Protein AF-0000000084675671 (afdb_homodimer)

Structure (mmCIF, N/CA/C/O backbone):
data_AF-0000000084675671-model_v1
#
loop_
_entity.id
_entity.type
_entity.pdbx_description
1 polymer 'Lysozyme inhibitor LprI-like N-terminal domain-containing protein'
#
loop_
_atom_site.group_PDB
_atom_site.id
_atom_site.type_symbol
_atom_site.label_atom_id
_atom_site.label_alt_id
_atom_site.label_comp_id
_atom_site.label_asym_id
_atom_site.label_entity_id
_atom_site.label_seq_id
_atom_site.pdbx_PDB_ins_code
_atom_site.Cartn_x
_atom_site.Cartn_y
_atom_site.Cartn_z
_atom_site.occupancy
_atom_site.B_iso_or_equiv
_atom_site.auth_seq_id
_atom_site.auth_comp_id
_atom_site.auth_asym_id
_atom_site.auth_atom_id
_atom_site.pdbx_PDB_model_num
ATOM 1 N N . MET A 1 1 ? -39.031 52.312 38 1 38.31 1 MET A N 1
ATOM 2 C CA . MET A 1 1 ? -38.031 51.25 38.125 1 38.31 1 MET A CA 1
ATOM 3 C C . MET A 1 1 ? -38.125 50.25 36.938 1 38.31 1 MET A C 1
ATOM 5 O O . MET A 1 1 ? -39.156 49.594 36.781 1 38.31 1 MET A O 1
ATOM 9 N N . LEU A 1 2 ? -37.625 50.656 35.781 1 49.16 2 LEU A N 1
ATOM 10 C CA . LEU A 1 2 ? -37.656 50.031 34.438 1 49.16 2 LEU A CA 1
ATOM 11 C C . LEU A 1 2 ? -37.031 48.656 34.5 1 49.16 2 LEU A C 1
ATOM 13 O O . LEU A 1 2 ? -35.875 48.469 34.875 1 49.16 2 LEU A O 1
ATOM 17 N N . ARG A 1 3 ? -37.812 47.594 34.812 1 51.78 3 ARG A N 1
ATOM 18 C CA . ARG A 1 3 ? -37.469 46.188 34.812 1 51.78 3 ARG A CA 1
ATOM 19 C C . ARG A 1 3 ? -36.844 45.781 33.469 1 51.78 3 ARG A C 1
ATOM 21 O O . ARG A 1 3 ? -37.469 45.844 32.406 1 51.78 3 ARG A O 1
ATOM 28 N N . LEU A 1 4 ? -35.5 46.031 33.156 1 50.06 4 LEU A N 1
ATOM 29 C CA . LEU A 1 4 ? -34.75 45.531 32.031 1 50.06 4 LEU A CA 1
ATOM 30 C C . LEU A 1 4 ? -34.875 44.031 31.891 1 50.06 4 LEU A C 1
ATOM 32 O O . LEU A 1 4 ? -34.594 43.281 32.844 1 50.06 4 LEU A O 1
ATOM 36 N N . HIS A 1 5 ? -35.844 43.594 31.109 1 52.78 5 HIS A N 1
ATOM 37 C CA . HIS A 1 5 ? -35.969 42.188 30.688 1 52.78 5 HIS A CA 1
ATOM 38 C C . HIS A 1 5 ? -34.656 41.719 30.031 1 52.78 5 HIS A C 1
ATOM 40 O O . HIS A 1 5 ? -34.188 42.344 29.062 1 52.78 5 HIS A O 1
ATOM 46 N N . ALA A 1 6 ? -33.688 41.156 30.797 1 51.47 6 ALA A N 1
ATOM 47 C CA . ALA A 1 6 ? -32.469 40.531 30.312 1 51.47 6 ALA A CA 1
ATOM 48 C C . ALA A 1 6 ? -32.781 39.438 29.297 1 51.47 6 ALA A C 1
ATOM 50 O O . ALA A 1 6 ? -33.531 38.5 29.594 1 51.47 6 ALA A O 1
ATOM 51 N N . LEU A 1 7 ? -32.844 39.812 27.984 1 50.91 7 LEU A N 1
ATOM 52 C CA . LEU A 1 7 ? -32.969 38.875 26.875 1 50.91 7 LEU A CA 1
ATOM 53 C C . LEU A 1 7 ? -31.859 37.812 26.953 1 50.91 7 LEU A C 1
ATOM 55 O O . LEU A 1 7 ? -30.672 38.125 26.953 1 50.91 7 LEU A O 1
ATOM 59 N N . SER A 1 8 ? -32.125 36.688 27.594 1 51.53 8 SER A N 1
ATOM 60 C CA . SER A 1 8 ? -31.281 35.5 27.656 1 51.53 8 SER A CA 1
ATOM 61 C C . SER A 1 8 ? -30.859 35.062 26.25 1 51.53 8 SER A C 1
ATOM 63 O O . SER A 1 8 ? -31.719 34.781 25.406 1 51.53 8 SER A O 1
ATOM 65 N N . ILE A 1 9 ? -29.875 35.719 25.641 1 52.28 9 ILE A N 1
ATOM 66 C CA . ILE A 1 9 ? -29.297 35.219 24.391 1 52.28 9 ILE A CA 1
ATOM 67 C C . ILE A 1 9 ? -28.906 33.75 24.547 1 52.28 9 ILE A C 1
ATOM 69 O O . ILE A 1 9 ? -28.094 33.406 25.391 1 52.28 9 ILE A O 1
ATOM 73 N N . GLY A 1 10 ? -29.812 32.812 24.266 1 50.25 10 GLY A N 1
ATOM 74 C CA . GLY A 1 10 ? -29.547 31.391 24.188 1 50.25 10 GLY A CA 1
ATOM 75 C C . GLY A 1 10 ? -28.359 31.047 23.312 1 50.25 10 GLY A C 1
ATOM 76 O O . GLY A 1 10 ? -28.328 31.422 22.125 1 50.25 10 GLY A O 1
ATOM 77 N N . PHE A 1 11 ? -27.125 30.953 23.891 1 51.12 11 PHE A N 1
ATOM 78 C CA . PHE A 1 11 ? -25.922 30.469 23.234 1 51.12 11 PHE A CA 1
ATOM 79 C C . PHE A 1 11 ? -26.188 29.156 22.5 1 51.12 11 PHE A C 1
ATOM 81 O O . PHE A 1 11 ? -26.453 28.125 23.141 1 51.12 11 PHE A O 1
ATOM 88 N N . LEU A 1 12 ? -26.719 29.156 21.281 1 51 12 LEU A N 1
ATOM 89 C CA . LEU A 1 12 ? -26.766 27.984 20.422 1 51 12 LEU A CA 1
ATOM 90 C C . LEU A 1 12 ? -25.359 27.375 20.266 1 51 12 LEU A C 1
ATOM 92 O O . LEU A 1 12 ? -24.469 28 19.703 1 51 12 LEU A O 1
ATOM 96 N N . LEU A 1 13 ? -24.875 26.609 21.219 1 51.03 13 LEU A N 1
ATOM 97 C CA . LEU A 1 13 ? -23.656 25.812 21.094 1 51.03 13 LEU A CA 1
ATOM 98 C C . LEU A 1 13 ? -23.656 25.031 19.781 1 51.03 13 LEU A C 1
ATOM 100 O O . LEU A 1 13 ? -24.594 24.281 19.5 1 51.03 13 LEU A O 1
ATOM 104 N N . PRO A 1 14 ? -22.938 25.484 18.766 1 50 14 PRO A N 1
ATOM 105 C CA . PRO A 1 14 ? -22.828 24.625 17.578 1 50 14 PRO A CA 1
ATOM 106 C C . PRO A 1 14 ? -22.422 23.203 17.922 1 50 14 PRO A C 1
ATOM 108 O O . PRO A 1 14 ? -21.547 22.984 18.75 1 50 14 PRO A O 1
ATOM 111 N N . PHE A 1 15 ? -23.438 22.281 17.953 1 52.03 15 PHE A N 1
ATOM 112 C CA . PHE A 1 15 ? -23.125 20.844 17.938 1 52.03 15 PHE A CA 1
ATOM 113 C C . PHE A 1 15 ? -22.016 20.547 16.953 1 52.03 15 PHE A C 1
ATOM 115 O O . PHE A 1 15 ? -22.234 20.516 15.742 1 52.03 15 PHE A O 1
ATOM 122 N N . ALA A 1 16 ? -20.797 20.922 17.188 1 44 16 ALA A N 1
ATOM 123 C CA . ALA A 1 16 ? -19.688 20.438 16.359 1 44 16 ALA A CA 1
ATOM 124 C C . ALA A 1 16 ? -19.766 18.922 16.188 1 44 16 ALA A C 1
ATOM 126 O O . ALA A 1 16 ? -19.812 18.172 17.188 1 44 16 ALA A O 1
ATOM 127 N N . LEU A 1 17 ? -20.359 18.469 15.117 1 42.28 17 LEU A N 1
ATOM 128 C CA . LEU A 1 17 ? -20.219 17.062 14.727 1 42.28 17 LEU A CA 1
ATOM 129 C C . LEU A 1 17 ? -18.781 16.594 14.906 1 42.28 17 LEU A C 1
ATOM 131 O O . LEU A 1 17 ? -17.906 16.953 14.125 1 42.28 17 LEU A O 1
ATOM 135 N N . GLN A 1 18 ? -18.406 16.359 16.156 1 42.09 18 GLN A N 1
ATOM 136 C CA . GLN A 1 18 ? -17.141 15.641 16.281 1 42.09 18 GLN A CA 1
ATOM 137 C C . GLN A 1 18 ? -17.094 14.453 15.32 1 42.09 18 GLN A C 1
ATOM 139 O O . GLN A 1 18 ? -17.938 13.555 15.391 1 42.09 18 GLN A O 1
ATOM 144 N N . ALA A 1 19 ? -16.625 14.703 14.172 1 37.88 19 ALA A N 1
ATOM 145 C CA . ALA A 1 19 ? -16.328 13.516 13.359 1 37.88 19 ALA A CA 1
ATOM 146 C C . ALA A 1 19 ? -15.602 12.461 14.18 1 37.88 19 ALA A C 1
ATOM 148 O O . ALA A 1 19 ? -14.531 12.727 14.742 1 37.88 19 ALA A O 1
ATOM 149 N N . ALA A 1 20 ? -16.344 11.625 14.852 1 37.78 20 ALA A N 1
ATOM 150 C CA . ALA A 1 20 ? -15.68 10.516 15.523 1 37.78 20 ALA A CA 1
ATOM 151 C C . ALA A 1 20 ? -14.609 9.898 14.625 1 37.78 20 ALA A C 1
ATOM 153 O O . ALA A 1 20 ? -14.891 9.484 13.5 1 37.78 20 ALA A O 1
ATOM 154 N N . ALA A 1 21 ? -13.438 10.312 14.688 1 40.19 21 ALA A N 1
ATOM 155 C CA . ALA A 1 21 ? -12.328 9.672 13.992 1 40.19 21 ALA A CA 1
ATOM 156 C C . ALA A 1 21 ? -12.492 8.156 13.969 1 40.19 21 ALA A C 1
ATOM 158 O O . ALA A 1 21 ? -12.758 7.539 15 1 40.19 21 ALA A O 1
ATOM 159 N N . VAL A 1 22 ? -13.094 7.648 13 1 38.72 22 VAL A N 1
ATOM 160 C CA . VAL A 1 22 ? -13.141 6.195 12.898 1 38.72 22 VAL A CA 1
ATOM 161 C C . VAL A 1 22 ? -11.781 5.609 13.273 1 38.72 22 VAL A C 1
ATOM 163 O O . VAL A 1 22 ? -10.75 6.016 12.727 1 38.72 22 VAL A O 1
ATOM 166 N N . ASP A 1 23 ? -11.531 5.031 14.438 1 42.78 23 ASP A N 1
ATOM 167 C CA . ASP A 1 23 ? -10.336 4.398 14.969 1 42.78 23 ASP A CA 1
ATOM 168 C C . ASP A 1 23 ? -9.93 3.189 14.133 1 42.78 23 ASP A C 1
ATOM 170 O O . ASP A 1 23 ? -10.703 2.238 13.992 1 42.78 23 ASP A O 1
ATOM 174 N N . LEU A 1 24 ? -9.078 3.389 13.164 1 44.59 24 LEU A N 1
ATOM 175 C CA . LEU A 1 24 ? -8.516 2.312 12.359 1 44.59 24 LEU A CA 1
ATOM 176 C C . LEU A 1 24 ? -8.375 1.031 13.18 1 44.59 24 LEU A C 1
ATOM 178 O O . LEU A 1 24 ? -8.57 -0.068 12.648 1 44.59 24 LEU A O 1
ATOM 182 N N . ASN A 1 25 ? -7.926 1.169 14.422 1 50.06 25 ASN A N 1
ATOM 183 C CA . ASN A 1 25 ? -7.895 0.029 15.336 1 50.06 25 ASN A CA 1
ATOM 184 C C . ASN A 1 25 ? -9.266 -0.627 15.461 1 50.06 25 ASN A C 1
ATOM 186 O O . ASN A 1 25 ? -9.367 -1.847 15.602 1 50.06 25 ASN A O 1
ATOM 190 N N . ASP A 1 26 ? -10.258 0.173 15.359 1 52.69 26 ASP A N 1
ATOM 191 C CA . ASP A 1 26 ? -11.609 -0.364 15.469 1 52.69 26 ASP A CA 1
ATOM 192 C C . ASP A 1 26 ? -11.961 -1.223 14.258 1 52.69 26 ASP A C 1
ATOM 194 O O . ASP A 1 26 ? -12.516 -2.312 14.398 1 52.69 26 ASP A O 1
ATOM 198 N N . ILE A 1 27 ? -11.5 -0.837 13.156 1 44.47 27 ILE A N 1
ATOM 199 C CA . ILE A 1 27 ? -11.82 -1.6 11.953 1 44.47 27 ILE A CA 1
ATOM 200 C C . ILE A 1 27 ? -11.117 -2.955 12 1 44.47 27 ILE A C 1
ATOM 202 O O . ILE A 1 27 ? -11.734 -3.99 11.742 1 44.47 27 ILE A O 1
ATOM 206 N N . SER A 1 28 ? -9.844 -2.936 12.273 1 53.03 28 SER A N 1
ATOM 207 C CA . SER A 1 28 ? -9.102 -4.184 12.43 1 53.03 28 SER A CA 1
ATOM 208 C C . SER A 1 28 ? -9.734 -5.07 13.492 1 53.03 28 SER A C 1
ATOM 210 O O . SER A 1 28 ? -9.828 -6.289 13.32 1 53.03 28 SER A O 1
ATOM 212 N N . THR A 1 29 ? -10.047 -4.43 14.633 1 53.25 29 THR A N 1
ATOM 213 C CA . THR A 1 29 ? -10.664 -5.176 15.719 1 53.25 29 THR A CA 1
ATOM 214 C C . THR A 1 29 ? -11.992 -5.789 15.281 1 53.25 29 THR A C 1
ATOM 216 O O . THR A 1 29 ? -12.297 -6.934 15.617 1 53.25 29 THR A O 1
ATOM 219 N N . ARG A 1 30 ? -12.789 -5.035 14.516 1 50.94 30 ARG A N 1
ATOM 220 C CA . ARG A 1 30 ? -14.062 -5.562 14.047 1 50.94 30 ARG A CA 1
ATOM 221 C C . ARG A 1 30 ? -13.859 -6.785 13.156 1 50.94 30 ARG A C 1
ATOM 223 O O . ARG A 1 30 ? -14.625 -7.746 13.219 1 50.94 30 ARG A O 1
ATOM 230 N N . TYR A 1 31 ? -12.914 -6.754 12.297 1 51.5 31 TYR A N 1
ATOM 231 C CA . TYR A 1 31 ? -12.562 -7.922 11.492 1 51.5 31 TYR A CA 1
ATOM 232 C C . TYR A 1 31 ? -12.203 -9.102 12.383 1 51.5 31 TYR A C 1
ATOM 234 O O . TYR A 1 31 ? -12.727 -10.203 12.203 1 51.5 31 TYR A O 1
ATOM 242 N N . GLU A 1 32 ? -11.289 -8.82 13.32 1 55.94 32 GLU A N 1
ATOM 243 C CA . GLU A 1 32 ? -10.859 -9.891 14.211 1 55.94 32 GLU A CA 1
ATOM 244 C C . GLU A 1 32 ? -12.039 -10.477 14.984 1 55.94 32 GLU A C 1
ATOM 246 O O . GLU A 1 32 ? -12.133 -11.688 15.164 1 55.94 32 GLU A O 1
ATOM 251 N N . ASP A 1 33 ? -12.898 -9.625 15.57 1 52.19 33 ASP A N 1
ATOM 252 C CA . ASP A 1 33 ? -14.086 -10.078 16.281 1 52.19 33 ASP A CA 1
ATOM 253 C C . ASP A 1 33 ? -14.984 -10.914 15.383 1 52.19 33 ASP A C 1
ATOM 255 O O . ASP A 1 33 ? -15.562 -11.906 15.82 1 52.19 33 ASP A O 1
ATOM 259 N N . CYS A 1 34 ? -15.148 -10.445 14.203 1 52.25 34 CYS A N 1
ATOM 260 C CA . CYS A 1 34 ? -15.969 -11.18 13.234 1 52.25 34 CYS A CA 1
ATOM 261 C C . CYS A 1 34 ? -15.406 -12.578 13 1 52.25 34 CYS A C 1
ATOM 263 O O . CYS A 1 34 ? -16.156 -13.547 12.969 1 52.25 34 CYS A O 1
ATOM 265 N N . ILE A 1 35 ? -14.141 -12.625 12.773 1 52.62 35 ILE A N 1
ATOM 266 C CA . ILE A 1 35 ? -13.516 -13.922 12.539 1 52.62 35 ILE A CA 1
ATOM 267 C C . ILE A 1 35 ? -13.703 -14.812 13.758 1 52.62 35 ILE A C 1
ATOM 269 O O . ILE A 1 35 ? -13.945 -16.016 13.625 1 52.62 35 ILE A O 1
ATOM 273 N N . ARG A 1 36 ? -13.367 -14.203 14.875 1 58.06 36 ARG A N 1
ATOM 274 C CA . ARG A 1 36 ? -13.492 -14.953 16.109 1 58.06 36 ARG A CA 1
ATOM 275 C C . ARG A 1 36 ? -14.906 -15.5 16.281 1 58.06 36 ARG A C 1
ATOM 277 O O . ARG A 1 36 ? -15.094 -16.625 16.75 1 58.06 36 ARG A O 1
ATOM 284 N N . THR A 1 37 ? -15.828 -14.695 16.031 1 53.53 37 THR A N 1
ATOM 285 C CA . THR A 1 37 ? -17.219 -15.102 16.25 1 53.53 37 THR A CA 1
ATOM 286 C C . THR A 1 37 ? -17.703 -15.977 15.102 1 53.53 37 THR A C 1
ATOM 288 O O . THR A 1 37 ? -18.781 -16.562 15.18 1 53.53 37 THR A O 1
ATOM 291 N N . ASN A 1 38 ? -16.984 -15.906 14.016 1 49.56 38 ASN A N 1
ATOM 292 C CA . ASN A 1 38 ? -17.328 -16.75 12.875 1 49.56 38 ASN A CA 1
ATOM 293 C C . ASN A 1 38 ? -16.125 -17.5 12.344 1 49.56 38 ASN A C 1
ATOM 295 O O . ASN A 1 38 ? -15.656 -17.25 11.234 1 49.56 38 ASN A O 1
ATOM 299 N N . PRO A 1 39 ? -15.43 -18.25 13.281 1 47.5 39 PRO A N 1
ATOM 300 C CA . PRO A 1 39 ? -14.125 -18.859 12.984 1 47.5 39 PRO A CA 1
ATOM 301 C C . PRO A 1 39 ? -14.148 -19.719 11.719 1 47.5 39 PRO A C 1
ATOM 303 O O . PRO A 1 39 ? -13.094 -20 11.141 1 47.5 39 PRO A O 1
ATOM 306 N N . GLN A 1 40 ? -15.164 -20.547 11.586 1 47.56 40 GLN A N 1
ATOM 307 C CA . GLN A 1 40 ? -14.984 -21.734 10.766 1 47.56 40 GLN A CA 1
ATOM 308 C C . GLN A 1 40 ? -14.57 -21.375 9.344 1 47.56 40 GLN A C 1
ATOM 310 O O . GLN A 1 40 ? -13.938 -22.188 8.656 1 47.56 40 GLN A O 1
ATOM 315 N N . LYS A 1 41 ? -15.242 -20.516 8.391 1 50.97 41 LYS A N 1
ATOM 316 C CA . LYS A 1 41 ? -15.148 -20.625 6.941 1 50.97 41 LYS A CA 1
ATOM 317 C C . LYS A 1 41 ? -14.516 -19.391 6.328 1 50.97 41 LYS A C 1
ATOM 319 O O . LYS A 1 41 ? -14.711 -18.281 6.82 1 50.97 41 LYS A O 1
ATOM 324 N N . LEU A 1 42 ? -13.289 -19.562 5.574 1 53.91 42 LEU A N 1
ATOM 325 C CA . LEU A 1 42 ? -12.719 -18.609 4.629 1 53.91 42 LEU A CA 1
ATOM 326 C C . LEU A 1 42 ? -13.805 -17.688 4.07 1 53.91 42 LEU A C 1
ATOM 328 O O . LEU A 1 42 ? -13.578 -16.484 3.895 1 53.91 42 LEU A O 1
ATOM 332 N N . SER A 1 43 ? -15.047 -18.328 4.082 1 59.59 43 SER A N 1
ATOM 333 C CA . SER A 1 43 ? -16.203 -17.578 3.625 1 59.59 43 SER A CA 1
ATOM 334 C C . SER A 1 43 ? -16.641 -16.547 4.66 1 59.59 43 SER A C 1
ATOM 336 O O . SER A 1 43 ? -17 -15.422 4.312 1 59.59 43 SER A O 1
ATOM 338 N N . ALA A 1 44 ? -16.484 -16.938 5.922 1 57.72 44 ALA A N 1
ATOM 339 C CA . ALA A 1 44 ? -16.891 -16 6.965 1 57.72 44 ALA A CA 1
ATOM 340 C C . ALA A 1 44 ? -15.938 -14.82 7.035 1 57.72 44 ALA A C 1
ATOM 342 O O . ALA A 1 44 ? -16.375 -13.672 7.195 1 57.72 44 ALA A O 1
ATOM 343 N N . ALA A 1 45 ? -14.695 -15.094 6.805 1 63.91 45 ALA A N 1
ATOM 344 C CA . ALA A 1 45 ? -13.703 -14.031 6.801 1 63.91 45 ALA A CA 1
ATOM 345 C C . ALA A 1 45 ? -13.992 -13.016 5.699 1 63.91 45 ALA A C 1
ATOM 347 O O . ALA A 1 45 ? -13.867 -11.805 5.914 1 63.91 45 ALA A O 1
ATOM 348 N N . ALA A 1 46 ? -14.625 -13.523 4.66 1 70.88 46 ALA A N 1
ATOM 349 C CA . ALA A 1 46 ? -14.914 -12.656 3.523 1 70.88 46 ALA A CA 1
ATOM 350 C C . ALA A 1 46 ? -16.094 -11.727 3.83 1 70.88 46 ALA A C 1
ATOM 352 O O . ALA A 1 46 ? -16.062 -10.539 3.477 1 70.88 46 ALA A O 1
ATOM 353 N N . VAL A 1 47 ? -17.078 -12.305 4.516 1 67.56 47 VAL A N 1
ATOM 354 C CA . VAL A 1 47 ? -18.25 -11.5 4.836 1 67.56 47 VAL A CA 1
ATOM 355 C C . VAL A 1 47 ? -17.875 -10.422 5.848 1 67.56 47 VAL A C 1
ATOM 357 O O . VAL A 1 47 ? -18.266 -9.258 5.707 1 67.56 47 VAL A O 1
ATOM 360 N N . CYS A 1 48 ? -17.062 -10.781 6.75 1 69.69 48 CYS A N 1
ATOM 361 C CA . CYS A 1 48 ? -16.609 -9.82 7.754 1 69.69 48 CYS A CA 1
ATOM 362 C C . CYS A 1 48 ? -15.719 -8.758 7.129 1 69.69 48 CYS A C 1
ATOM 364 O O . CYS A 1 48 ? -15.812 -7.578 7.48 1 69.69 48 CYS A O 1
ATOM 366 N N . ALA A 1 49 ? -15.047 -9.141 6.199 1 77.88 49 ALA A N 1
ATOM 367 C CA . ALA A 1 49 ? -14.117 -8.234 5.535 1 77.88 49 ALA A CA 1
ATOM 368 C C . ALA A 1 49 ? -14.867 -7.203 4.691 1 77.88 49 ALA A C 1
ATOM 370 O O . ALA A 1 49 ? -14.422 -6.059 4.559 1 77.88 49 ALA A O 1
ATOM 371 N N . GLU A 1 50 ? -16.078 -7.594 4.227 1 80.5 50 GLU A N 1
ATOM 372 C CA . GLU A 1 50 ? -16.828 -6.691 3.355 1 80.5 50 GLU A CA 1
ATOM 373 C C . GLU A 1 50 ? -17.281 -5.449 4.113 1 80.5 50 GLU A C 1
ATOM 375 O O . GLU A 1 50 ? -17.078 -4.324 3.654 1 80.5 50 GLU A O 1
ATOM 380 N N . GLY A 1 51 ? -17.906 -5.617 5.234 1 76.38 51 GLY A N 1
ATOM 381 C CA . GLY A 1 51 ? -18.344 -4.488 6.043 1 76.38 51 GLY A CA 1
ATOM 382 C C . GLY A 1 51 ? -17.188 -3.598 6.484 1 76.38 51 GLY A C 1
ATOM 383 O O . GLY A 1 51 ? -17.297 -2.371 6.414 1 76.38 51 GLY A O 1
ATOM 384 N N . ALA A 1 52 ? -16.109 -4.172 6.902 1 79.44 52 ALA A N 1
ATOM 385 C CA . ALA A 1 52 ? -14.93 -3.432 7.332 1 79.44 52 ALA A CA 1
ATOM 386 C C . ALA A 1 52 ? -14.32 -2.648 6.168 1 79.44 52 ALA A C 1
ATOM 388 O O . ALA A 1 52 ? -13.883 -1.51 6.344 1 79.44 52 ALA A O 1
ATOM 389 N N . SER A 1 53 ? -14.344 -3.289 5.008 1 85.75 53 SER A N 1
ATOM 390 C CA . SER A 1 53 ? -13.812 -2.625 3.824 1 85.75 53 SER A CA 1
ATOM 391 C C . SER A 1 53 ? -14.625 -1.384 3.473 1 85.75 53 SER A C 1
ATOM 393 O O . SER A 1 53 ? -14.062 -0.329 3.172 1 85.75 53 SER A O 1
ATOM 395 N N . GLU A 1 54 ? -15.938 -1.529 3.533 1 87.12 54 GLU A N 1
ATOM 396 C CA . GLU A 1 54 ? -16.812 -0.396 3.23 1 87.12 54 GLU A CA 1
ATOM 397 C C . GLU A 1 54 ? -16.609 0.735 4.234 1 87.12 54 GLU A C 1
ATOM 399 O O . GLU A 1 54 ? -16.594 1.91 3.861 1 87.12 54 GLU A O 1
ATOM 404 N N . SER A 1 55 ? -16.516 0.417 5.516 1 84.69 55 SER A N 1
ATOM 405 C CA . SER A 1 55 ? -16.25 1.418 6.547 1 84.69 55 SER A CA 1
ATOM 406 C C . SER A 1 55 ? -14.914 2.104 6.332 1 84.69 55 SER A C 1
ATOM 408 O O . SER A 1 55 ? -14.805 3.324 6.457 1 84.69 55 SER A O 1
ATOM 410 N N . ALA A 1 56 ? -13.898 1.312 6.023 1 88.38 56 ALA A N 1
ATOM 411 C CA . ALA A 1 56 ? -12.578 1.866 5.762 1 88.38 56 ALA A CA 1
ATOM 412 C C . ALA A 1 56 ? -12.594 2.785 4.543 1 88.38 56 ALA A C 1
ATOM 414 O O . ALA A 1 56 ? -11.945 3.832 4.535 1 88.38 56 ALA A O 1
ATOM 415 N N . LYS A 1 57 ? -13.328 2.359 3.502 1 94.5 57 LYS A N 1
ATOM 416 C CA . LYS A 1 57 ? -13.445 3.178 2.299 1 94.5 57 LYS A CA 1
ATOM 417 C C . LYS A 1 57 ? -14.094 4.523 2.611 1 94.5 57 LYS A C 1
ATOM 419 O O . LYS A 1 57 ? -13.625 5.566 2.146 1 94.5 57 LYS A O 1
ATOM 424 N N . LYS A 1 58 ? -15.133 4.508 3.393 1 92.44 58 LYS A N 1
ATOM 425 C CA . LYS A 1 58 ? -15.797 5.746 3.795 1 92.44 58 LYS A CA 1
ATOM 426 C C . LYS A 1 58 ? -14.844 6.648 4.578 1 92.44 58 LYS A C 1
ATOM 428 O O . LYS A 1 58 ? -14.766 7.852 4.316 1 92.44 58 LYS A O 1
ATOM 433 N N . GLU A 1 59 ? -14.172 6.039 5.535 1 92.69 59 GLU A N 1
ATOM 434 C CA . GLU A 1 59 ? -13.227 6.809 6.328 1 92.69 59 GLU A CA 1
ATOM 435 C C . GLU A 1 59 ? -12.086 7.348 5.461 1 92.69 59 GLU A C 1
ATOM 437 O O . GLU A 1 59 ? -11.648 8.484 5.641 1 92.69 59 GLU A O 1
ATOM 442 N N . MET A 1 60 ? -11.594 6.582 4.535 1 96.81 60 MET A N 1
ATOM 443 C CA . MET A 1 60 ? -10.555 7.008 3.605 1 96.81 60 MET A CA 1
ATOM 444 C C . MET A 1 60 ? -10.992 8.25 2.83 1 96.81 60 MET A C 1
ATOM 446 O O . MET A 1 60 ? -10.242 9.219 2.727 1 96.81 60 MET A O 1
ATOM 450 N N . ASN A 1 61 ? -12.203 8.18 2.287 1 97.06 61 ASN A N 1
ATOM 451 C CA . ASN A 1 61 ? -12.727 9.312 1.531 1 97.06 61 ASN A CA 1
ATOM 452 C C . ASN A 1 61 ? -12.852 10.562 2.402 1 97.06 61 ASN A C 1
ATOM 454 O O . ASN A 1 61 ? -12.555 11.672 1.951 1 97.06 61 ASN A O 1
ATOM 458 N N . ARG A 1 62 ? -13.281 10.375 3.631 1 96.44 62 ARG A N 1
ATOM 459 C CA . ARG A 1 62 ? -13.406 11.5 4.555 1 96.44 62 ARG A CA 1
ATOM 460 C C . ARG A 1 62 ? -12.055 12.148 4.824 1 96.44 62 ARG A C 1
ATOM 462 O O . ARG A 1 62 ? -11.906 13.367 4.707 1 96.44 62 ARG A O 1
ATOM 469 N N . VAL A 1 63 ? -11.078 11.305 5.23 1 96.88 63 VAL A N 1
ATOM 470 C CA . VAL A 1 63 ? -9.75 11.82 5.555 1 96.88 63 VAL A CA 1
ATOM 471 C C . VAL A 1 63 ? -9.117 12.453 4.316 1 96.88 63 VAL A C 1
ATOM 473 O O . VAL A 1 63 ? -8.484 13.5 4.402 1 96.88 63 VAL A O 1
ATOM 476 N N . TYR A 1 64 ? -9.266 11.844 3.135 1 98.44 64 TYR A N 1
ATOM 477 C CA . TYR A 1 64 ? -8.75 12.375 1.879 1 98.44 64 TYR A CA 1
ATOM 478 C C . TYR A 1 64 ? -9.32 13.758 1.591 1 98.44 64 TYR A C 1
ATOM 480 O O . TYR A 1 64 ? -8.586 14.68 1.236 1 98.44 64 TYR A O 1
ATOM 488 N N . GLN A 1 65 ? -10.602 13.844 1.69 1 98.19 65 GLN A N 1
ATOM 489 C CA . GLN A 1 65 ? -11.258 15.109 1.393 1 98.19 65 GLN A CA 1
ATOM 490 C C . GLN A 1 65 ? -10.75 16.219 2.32 1 98.19 65 GLN A C 1
ATOM 492 O O . GLN A 1 65 ? -10.5 17.344 1.878 1 98.19 65 GLN A O 1
ATOM 497 N N . ARG A 1 66 ? -10.68 15.93 3.604 1 97.31 66 ARG A N 1
ATOM 498 C CA . ARG A 1 66 ? -10.172 16.906 4.559 1 97.31 66 ARG A CA 1
ATOM 499 C C . ARG A 1 66 ? -8.75 17.328 4.199 1 97.31 66 ARG A C 1
ATOM 501 O O . ARG A 1 66 ? -8.43 18.5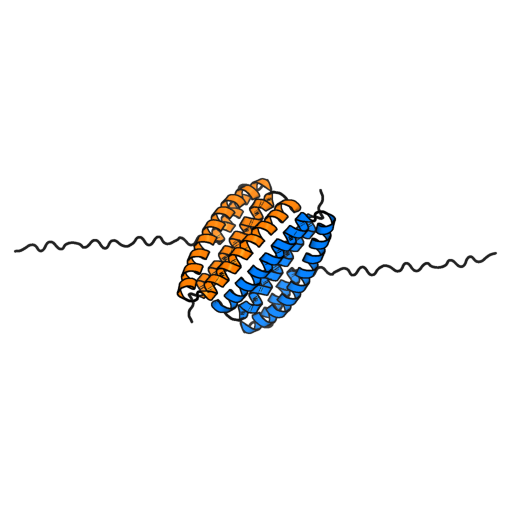16 4.215 1 97.31 66 ARG A O 1
ATOM 508 N N . LEU A 1 67 ? -7.906 16.344 3.883 1 97.62 67 LEU A N 1
ATOM 509 C CA . LEU A 1 67 ? -6.523 16.625 3.512 1 97.62 67 LEU A CA 1
ATOM 510 C C . LEU A 1 67 ? -6.465 17.438 2.223 1 97.62 67 LEU A C 1
ATOM 512 O O . LEU A 1 67 ? -5.691 18.406 2.123 1 97.62 67 LEU A O 1
ATOM 516 N N . TYR A 1 68 ? -7.262 17.047 1.205 1 98.06 68 TYR A N 1
ATOM 517 C CA . TYR A 1 68 ? -7.285 17.719 -0.089 1 98.06 68 TYR A CA 1
ATOM 518 C C . TYR A 1 68 ? -7.688 19.172 0.063 1 98.06 68 TYR A C 1
ATOM 520 O O . TYR A 1 68 ? -7.035 20.062 -0.491 1 98.06 68 TYR A O 1
ATOM 528 N N . LEU A 1 69 ? -8.742 19.406 0.85 1 96.94 69 LEU A N 1
ATOM 529 C CA . LEU A 1 69 ? -9.211 20.766 1.07 1 96.94 69 LEU A CA 1
ATOM 530 C C . LEU A 1 69 ? -8.156 21.594 1.787 1 96.94 69 LEU A C 1
ATOM 532 O O . LEU A 1 69 ? -7.941 22.766 1.443 1 96.94 69 LEU A O 1
ATOM 536 N N . LYS A 1 70 ? -7.551 21.047 2.797 1 95.88 70 LYS A N 1
ATOM 537 C CA . LYS A 1 70 ? -6.477 21.734 3.502 1 95.88 70 LYS A CA 1
ATOM 538 C C . LYS A 1 70 ? -5.355 22.141 2.545 1 95.88 70 LYS A C 1
ATOM 540 O O . LYS A 1 70 ? -4.871 23.266 2.584 1 95.88 70 LYS A O 1
ATOM 545 N N . LEU A 1 71 ? -4.922 21.219 1.711 1 96.75 71 LEU A N 1
ATOM 546 C CA . LEU A 1 71 ? -3.822 21.469 0.785 1 96.75 71 LEU A CA 1
ATOM 547 C C . LEU A 1 71 ? -4.215 22.5 -0.262 1 96.75 71 LEU A C 1
ATOM 549 O O . LEU A 1 71 ? -3.379 23.297 -0.704 1 96.75 71 LEU A O 1
ATOM 553 N N . GLN A 1 72 ? -5.555 22.438 -0.687 1 96.31 72 GLN A N 1
ATOM 554 C CA . GLN A 1 72 ? -6.031 23.422 -1.658 1 96.31 72 GLN A CA 1
ATOM 555 C C . GLN A 1 72 ? -5.824 24.844 -1.151 1 96.31 72 GLN A C 1
ATOM 557 O O . GLN A 1 72 ? -5.582 25.766 -1.94 1 96.31 72 GLN A O 1
ATOM 562 N N . GLN A 1 73 ? -5.848 24.969 0.171 1 94.94 73 GLN A N 1
ATOM 563 C CA . GLN A 1 73 ? -5.711 26.297 0.789 1 94.94 73 GLN A CA 1
ATOM 564 C C . GLN A 1 73 ? -4.246 26.703 0.896 1 94.94 73 GLN A C 1
ATOM 566 O O . GLN A 1 73 ? -3.934 27.891 0.956 1 94.94 73 GLN A O 1
ATOM 571 N N . THR A 1 74 ? -3.393 25.797 0.89 1 93.25 74 THR A N 1
ATOM 572 C CA . THR A 1 74 ? -2 26.109 1.184 1 93.25 74 THR A CA 1
ATOM 573 C C . THR A 1 74 ? -1.132 25.938 -0.059 1 93.25 74 THR A C 1
ATOM 575 O O . THR A 1 74 ? -0.167 26.688 -0.256 1 93.25 74 THR A O 1
ATOM 578 N N . SER A 1 75 ? -1.372 24.906 -0.913 1 95.88 75 SER A N 1
ATOM 579 C CA . SER A 1 75 ? -0.573 24.625 -2.102 1 95.88 75 SER A CA 1
ATOM 580 C C . SER A 1 75 ? -1.366 23.812 -3.121 1 95.88 75 SER A C 1
ATOM 582 O O . SER A 1 75 ? -1.525 22.609 -2.967 1 95.88 75 SER A O 1
ATOM 584 N N . GLN A 1 76 ? -1.757 24.438 -4.207 1 97.19 76 GLN A N 1
ATOM 585 C CA . GLN A 1 76 ? -2.492 23.75 -5.266 1 97.19 76 GLN A CA 1
ATOM 586 C C . GLN A 1 76 ? -1.674 22.609 -5.855 1 97.19 76 GLN A C 1
ATOM 588 O O . GLN A 1 76 ? -2.227 21.578 -6.227 1 97.19 76 GLN A O 1
ATOM 593 N N . GLU A 1 77 ? -0.365 22.844 -5.926 1 97.75 77 GLU A N 1
ATOM 594 C CA . GLU A 1 77 ? 0.529 21.812 -6.445 1 97.75 77 GLU A CA 1
ATOM 595 C C . GLU A 1 77 ? 0.501 20.562 -5.566 1 97.75 77 GLU A C 1
ATOM 597 O O . GLU A 1 77 ? 0.435 19.438 -6.07 1 97.75 77 GLU A O 1
ATOM 602 N N . ASP A 1 78 ? 0.497 20.766 -4.242 1 97.56 78 ASP A N 1
ATOM 603 C CA . ASP A 1 78 ? 0.462 19.641 -3.316 1 97.56 78 ASP A CA 1
ATOM 604 C C . ASP A 1 78 ? -0.892 18.938 -3.359 1 97.56 78 ASP A C 1
ATOM 606 O O . ASP A 1 78 ? -0.965 17.703 -3.23 1 97.56 78 ASP A O 1
ATOM 610 N N . ALA A 1 79 ? -1.959 19.734 -3.516 1 98.38 79 ALA A N 1
ATOM 611 C CA . ALA A 1 79 ? -3.281 19.141 -3.672 1 98.38 79 ALA A CA 1
ATOM 612 C C . ALA A 1 79 ? -3.332 18.234 -4.906 1 98.38 79 ALA A C 1
ATOM 614 O O . ALA A 1 79 ? -3.883 17.141 -4.859 1 98.38 79 ALA A O 1
ATOM 615 N N . GLN A 1 80 ? -2.758 18.719 -5.996 1 98.56 80 GLN A N 1
ATOM 616 C CA . GLN A 1 80 ? -2.711 17.938 -7.223 1 98.56 80 GLN A CA 1
ATOM 617 C C . GLN A 1 80 ? -1.857 16.688 -7.043 1 98.56 80 GLN A C 1
ATOM 619 O O . GLN A 1 80 ? -2.188 15.625 -7.57 1 98.56 80 GLN A O 1
ATOM 624 N N . GLN A 1 81 ? -0.732 16.844 -6.316 1 98.62 81 GLN A N 1
ATOM 625 C CA . GLN A 1 81 ? 0.114 15.688 -6.031 1 98.62 81 GLN A CA 1
ATOM 626 C C . GLN A 1 81 ? -0.646 14.625 -5.234 1 98.62 81 GLN A C 1
ATOM 628 O O . GLN A 1 81 ? -0.542 13.43 -5.52 1 98.62 81 GLN A O 1
ATOM 633 N N . LEU A 1 82 ? -1.417 15.055 -4.203 1 98.62 82 LEU A N 1
ATOM 634 C CA . LEU A 1 82 ? -2.258 14.141 -3.438 1 98.62 82 LEU A CA 1
ATOM 635 C C . LEU A 1 82 ? -3.262 13.438 -4.344 1 98.62 82 LEU A C 1
ATOM 637 O O . LEU A 1 82 ? -3.473 12.227 -4.223 1 98.62 82 LEU A O 1
ATOM 641 N N . GLU A 1 83 ? -3.877 14.211 -5.227 1 98.81 83 GLU A N 1
ATOM 642 C CA . GLU A 1 83 ? -4.871 13.648 -6.129 1 98.81 83 GLU A CA 1
ATOM 643 C C . GLU A 1 83 ? -4.254 12.594 -7.043 1 98.81 83 GLU A C 1
ATOM 645 O O . GLU A 1 83 ? -4.824 11.523 -7.238 1 98.81 83 GLU A O 1
ATOM 650 N N . ASN A 1 84 ? -3.074 12.914 -7.598 1 98.75 84 ASN A N 1
ATOM 651 C CA . ASN A 1 84 ? -2.363 11.969 -8.445 1 98.75 84 ASN A CA 1
ATOM 652 C C . ASN A 1 84 ? -2.018 10.688 -7.691 1 98.75 84 ASN A C 1
ATOM 654 O O . ASN A 1 84 ? -2.205 9.586 -8.211 1 98.75 84 ASN A O 1
ATOM 658 N N . ALA A 1 85 ? -1.547 10.828 -6.438 1 98.88 85 ALA A N 1
ATOM 659 C CA . ALA A 1 85 ? -1.197 9.68 -5.605 1 98.88 85 ALA A CA 1
ATOM 660 C C . ALA A 1 85 ? -2.424 8.812 -5.32 1 98.88 85 ALA A C 1
ATOM 662 O O . ALA A 1 85 ? -2.354 7.586 -5.383 1 98.88 85 ALA A O 1
ATOM 663 N N . GLN A 1 86 ? -3.518 9.461 -5.012 1 98.88 86 GLN A N 1
ATOM 664 C CA . GLN A 1 86 ? -4.727 8.734 -4.637 1 98.88 86 GLN A CA 1
ATOM 665 C C . GLN A 1 86 ? -5.309 7.977 -5.828 1 98.88 86 GLN A C 1
ATOM 667 O O . GLN A 1 86 ? -5.719 6.82 -5.695 1 98.88 86 GLN A O 1
ATOM 672 N N . LYS A 1 87 ? -5.348 8.664 -6.98 1 98.88 87 LYS A N 1
ATOM 673 C CA . LYS A 1 87 ? -5.855 8.023 -8.188 1 98.88 87 LYS A CA 1
ATOM 674 C C . LYS A 1 87 ? -5.008 6.809 -8.57 1 98.88 87 LYS A C 1
ATOM 676 O O . LYS A 1 87 ? -5.539 5.75 -8.898 1 98.88 87 LYS A O 1
ATOM 681 N N . ALA A 1 88 ? -3.719 6.996 -8.539 1 98.94 88 ALA A N 1
ATOM 682 C CA . ALA A 1 88 ? -2.816 5.887 -8.82 1 98.94 88 ALA A CA 1
ATOM 683 C C . ALA A 1 88 ? -2.994 4.762 -7.805 1 98.94 88 ALA A C 1
ATOM 685 O O . ALA A 1 88 ? -2.992 3.582 -8.164 1 98.94 88 ALA A O 1
ATOM 686 N N . TRP A 1 89 ? -3.172 5.082 -6.488 1 98.94 89 TRP A N 1
ATOM 687 C CA . TRP A 1 89 ? -3.381 4.098 -5.434 1 98.94 89 TRP A CA 1
ATOM 688 C C . TRP A 1 89 ? -4.641 3.279 -5.695 1 98.94 89 TRP A C 1
ATOM 690 O O . TRP A 1 89 ? -4.652 2.062 -5.492 1 98.94 89 TRP A O 1
ATOM 700 N N . LEU A 1 90 ? -5.707 3.934 -6.176 1 98.88 90 LEU A N 1
ATOM 701 C CA . LEU A 1 90 ? -6.965 3.25 -6.453 1 98.88 90 LEU A CA 1
ATOM 702 C C . LEU A 1 90 ? -6.789 2.217 -7.562 1 98.88 90 LEU A C 1
ATOM 704 O O . LEU A 1 90 ? -7.324 1.109 -7.477 1 98.88 90 LEU A O 1
ATOM 708 N N . ILE A 1 91 ? -6.082 2.602 -8.617 1 98.88 91 ILE A N 1
ATOM 709 C CA . ILE A 1 91 ? -5.828 1.678 -9.719 1 98.88 91 ILE A CA 1
ATOM 710 C C . ILE A 1 91 ? -5.012 0.489 -9.211 1 98.88 91 ILE A C 1
ATOM 712 O O . ILE A 1 91 ? -5.355 -0.665 -9.477 1 98.88 91 ILE A O 1
ATOM 716 N N . TYR A 1 92 ? -3.955 0.744 -8.398 1 98.88 92 TYR A N 1
ATOM 717 C CA . TYR A 1 92 ? -3.129 -0.299 -7.801 1 98.88 92 TYR A CA 1
ATOM 718 C C . TYR A 1 92 ? -3.973 -1.232 -6.941 1 98.88 92 TYR A C 1
ATOM 720 O O . TYR A 1 92 ? -3.924 -2.453 -7.105 1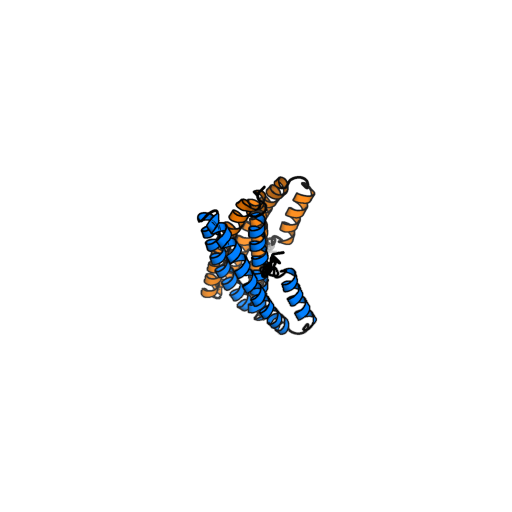 98.88 92 TYR A O 1
ATOM 728 N N . ARG A 1 93 ? -4.727 -0.687 -6.023 1 98.69 93 ARG A N 1
ATOM 729 C CA . ARG A 1 93 ? -5.543 -1.482 -5.113 1 98.69 93 ARG A CA 1
ATOM 730 C C . ARG A 1 93 ? -6.508 -2.377 -5.879 1 98.69 93 ARG A C 1
ATOM 732 O O . ARG A 1 93 ? -6.613 -3.574 -5.598 1 98.69 93 ARG A O 1
ATOM 739 N N . ASN A 1 94 ? -7.191 -1.791 -6.867 1 98.62 94 ASN A N 1
ATOM 740 C CA . ASN A 1 94 ? -8.188 -2.553 -7.613 1 98.62 94 ASN A CA 1
ATOM 741 C C . ASN A 1 94 ? -7.547 -3.68 -8.414 1 98.62 94 ASN A C 1
ATOM 743 O O . ASN A 1 94 ? -8 -4.824 -8.359 1 98.62 94 ASN A O 1
ATOM 747 N N . GLU A 1 95 ? -6.531 -3.354 -9.203 1 98.69 95 GLU A N 1
ATOM 748 C CA . GLU A 1 95 ? -5.895 -4.352 -10.055 1 98.69 95 GLU A CA 1
ATOM 749 C C . GLU A 1 95 ? -5.215 -5.438 -9.219 1 98.69 95 GLU A C 1
ATOM 751 O O . GLU A 1 95 ? -5.336 -6.625 -9.523 1 98.69 95 GLU A O 1
ATOM 756 N N . HIS A 1 96 ? -4.523 -5.059 -8.148 1 98.38 96 HIS A N 1
ATOM 757 C CA . HIS A 1 96 ? -3.812 -6.004 -7.293 1 98.38 96 HIS A CA 1
ATOM 758 C C . HIS A 1 96 ? -4.777 -6.949 -6.586 1 98.38 96 HIS A C 1
ATOM 760 O O . HIS A 1 96 ? -4.578 -8.164 -6.586 1 98.38 96 HIS A O 1
ATOM 766 N N . CYS A 1 97 ? -5.848 -6.375 -6.012 1 97.88 97 CYS A N 1
ATOM 767 C CA . CYS A 1 97 ? -6.758 -7.215 -5.242 1 97.88 97 CYS A CA 1
ATOM 768 C C . CYS A 1 97 ? -7.594 -8.102 -6.16 1 97.88 97 CYS A C 1
ATOM 770 O O . CYS A 1 97 ? -7.957 -9.219 -5.797 1 97.88 97 CYS A O 1
ATOM 772 N N . ASP A 1 98 ? -7.906 -7.586 -7.371 1 97.88 98 ASP A N 1
ATOM 773 C CA . ASP A 1 98 ? -8.562 -8.438 -8.352 1 97.88 98 ASP A CA 1
ATOM 774 C C . ASP A 1 98 ? -7.707 -9.664 -8.68 1 97.88 98 ASP A C 1
ATOM 776 O O . ASP A 1 98 ? -8.211 -10.789 -8.711 1 97.88 98 ASP A O 1
ATOM 780 N N . MET A 1 99 ? -6.434 -9.438 -8.828 1 97.75 99 MET A N 1
ATOM 781 C CA . MET A 1 99 ? -5.523 -10.531 -9.125 1 97.75 99 MET A CA 1
ATOM 782 C C . MET A 1 99 ? -5.418 -11.492 -7.941 1 97.75 99 MET A C 1
ATOM 784 O O . MET A 1 99 ? -5.391 -12.711 -8.125 1 97.75 99 MET A O 1
ATOM 788 N N . LEU A 1 100 ? -5.34 -10.969 -6.766 1 95.62 100 LEU A N 1
ATOM 789 C CA . LEU A 1 100 ? -5.25 -11.836 -5.594 1 95.62 100 LEU A CA 1
ATOM 790 C C . LEU A 1 100 ? -6.496 -12.703 -5.465 1 95.62 100 LEU A C 1
ATOM 792 O O . LEU A 1 100 ? -6.41 -13.867 -5.074 1 95.62 100 LEU A O 1
ATOM 796 N N . GLY A 1 101 ? -7.691 -12.055 -5.727 1 94.06 101 GLY A N 1
ATOM 797 C CA . GLY A 1 101 ? -8.906 -12.859 -5.754 1 94.06 101 GLY A CA 1
ATOM 798 C C . GLY A 1 101 ? -8.844 -13.992 -6.754 1 94.06 101 GLY A C 1
ATOM 799 O O . GLY A 1 101 ? -9.258 -15.117 -6.449 1 94.06 101 GLY A O 1
ATOM 800 N N . LYS A 1 102 ? -8.297 -13.75 -7.914 1 94.81 102 LYS A N 1
ATOM 801 C CA . LYS A 1 102 ? -8.203 -14.727 -8.992 1 94.81 102 LYS A CA 1
ATOM 802 C C . LYS A 1 102 ? -7.199 -15.828 -8.656 1 94.81 102 LYS A C 1
ATOM 804 O O . LYS A 1 102 ? -7.465 -17 -8.883 1 94.81 102 LYS A O 1
ATOM 809 N N . TYR A 1 103 ? -6.117 -15.5 -8.031 1 93.25 103 TYR A N 1
ATOM 810 C CA . TYR A 1 103 ? -4.996 -16.438 -7.949 1 93.25 103 TYR A CA 1
ATOM 811 C C . TYR A 1 103 ? -4.875 -17.016 -6.543 1 93.25 103 TYR A C 1
ATOM 813 O O . TYR A 1 103 ? -4.305 -18.094 -6.355 1 93.25 103 TYR A O 1
ATOM 821 N N . ASP A 1 104 ? -5.309 -16.344 -5.523 1 88.81 104 ASP A N 1
ATOM 822 C CA . ASP A 1 104 ? -5.16 -16.797 -4.148 1 88.81 104 ASP A CA 1
ATOM 823 C C . ASP A 1 104 ? -6.5 -17.25 -3.572 1 88.81 104 ASP A C 1
ATOM 825 O O . ASP A 1 104 ? -6.551 -17.828 -2.486 1 88.81 104 ASP A O 1
ATOM 829 N N . GLY A 1 105 ? -7.602 -16.891 -4.312 1 87.88 105 GLY A N 1
ATOM 830 C CA . GLY A 1 105 ? -8.906 -17.391 -3.902 1 87.88 105 GLY A CA 1
ATOM 831 C C . GLY A 1 105 ? -9.914 -16.281 -3.668 1 87.88 105 GLY A C 1
ATOM 832 O O . GLY A 1 105 ? -9.547 -15.156 -3.334 1 87.88 105 GLY A O 1
ATOM 833 N N . SER A 1 106 ? -11.148 -16.594 -3.658 1 88 106 SER A N 1
ATOM 834 C CA . SER A 1 106 ? -12.281 -15.68 -3.715 1 88 106 SER A CA 1
ATOM 835 C C . SER A 1 106 ? -12.328 -14.781 -2.479 1 88 106 SER A C 1
ATOM 837 O O . SER A 1 106 ? -12.688 -13.609 -2.568 1 88 106 SER A O 1
ATOM 839 N N . PRO A 1 107 ? -11.953 -15.266 -1.259 1 84.75 107 PRO A N 1
ATOM 840 C CA . PRO A 1 107 ? -12.031 -14.375 -0.098 1 84.75 107 PRO A CA 1
ATOM 841 C C . PRO A 1 107 ? -11.141 -13.141 -0.247 1 84.75 107 PRO A C 1
ATOM 843 O O . PRO A 1 107 ? -11.414 -12.102 0.36 1 84.75 107 PRO A O 1
ATOM 846 N N . MET A 1 108 ? -10.172 -13.234 -1.153 1 90.38 108 MET A N 1
ATOM 847 C CA . MET A 1 108 ? -9.219 -12.141 -1.306 1 90.38 108 MET A CA 1
ATOM 848 C C . MET A 1 108 ? -9.859 -10.961 -2.037 1 90.38 108 MET A C 1
ATOM 850 O O . MET A 1 108 ? -9.367 -9.836 -1.951 1 90.38 108 MET A O 1
ATOM 854 N N . TYR A 1 109 ? -11.039 -11.211 -2.691 1 92.75 109 TYR A N 1
ATOM 855 C CA . TYR A 1 109 ? -11.75 -10.109 -3.328 1 92.75 109 TYR A CA 1
ATOM 856 C C . TYR A 1 109 ? -12.266 -9.117 -2.289 1 92.75 109 TYR A C 1
ATOM 858 O O . TYR A 1 109 ? -12.516 -7.953 -2.605 1 92.75 109 TYR A O 1
ATOM 866 N N . THR A 1 110 ? -12.344 -9.602 -1.039 1 87.19 110 THR A N 1
ATOM 867 C CA . THR A 1 110 ? -12.883 -8.727 -0.003 1 87.19 110 THR A CA 1
ATOM 868 C C . THR A 1 110 ? -11.812 -8.398 1.039 1 87.19 110 THR A C 1
ATOM 870 O O . THR A 1 110 ? -11.719 -7.266 1.504 1 87.19 110 THR A O 1
ATOM 873 N N . ILE A 1 111 ? -10.992 -9.367 1.38 1 87.81 111 ILE A N 1
ATOM 874 C CA . ILE A 1 111 ? -9.984 -9.219 2.428 1 87.81 111 ILE A CA 1
ATOM 875 C C . ILE A 1 111 ? -8.898 -8.25 1.969 1 87.81 111 ILE A C 1
ATOM 877 O O . ILE A 1 111 ? -8.484 -7.367 2.727 1 87.81 111 ILE A O 1
ATOM 881 N N . CYS A 1 112 ? -8.492 -8.344 0.743 1 93.38 112 CYS A N 1
ATOM 882 C CA . CYS A 1 112 ? -7.422 -7.523 0.197 1 93.38 112 CYS A CA 1
ATOM 883 C C . CYS A 1 112 ? -7.809 -6.047 0.203 1 93.38 112 CYS A C 1
ATOM 885 O O . CYS A 1 112 ? -7.094 -5.215 0.76 1 93.38 112 CYS A O 1
ATOM 887 N N . PRO A 1 113 ? -8.984 -5.695 -0.423 1 95 113 PRO A N 1
ATOM 888 C CA . PRO A 1 113 ? -9.359 -4.281 -0.366 1 95 113 PRO A CA 1
ATOM 889 C C . PRO A 1 113 ? -9.523 -3.771 1.064 1 95 113 PRO A C 1
ATOM 891 O O . PRO A 1 113 ? -9.203 -2.617 1.354 1 95 113 PRO A O 1
ATOM 894 N N . MET A 1 114 ? -10.016 -4.574 1.936 1 89.56 114 MET A N 1
ATOM 895 C CA . MET A 1 114 ? -10.172 -4.172 3.33 1 89.56 114 MET A CA 1
ATOM 896 C C . MET A 1 114 ? -8.828 -3.764 3.928 1 89.56 114 MET A C 1
ATOM 898 O O . MET A 1 114 ? -8.695 -2.67 4.48 1 89.56 114 MET A O 1
ATOM 902 N N . LYS A 1 115 ? -7.832 -4.617 3.768 1 91.69 115 LYS A N 1
ATOM 903 C CA . LYS A 1 115 ? -6.512 -4.367 4.34 1 91.69 115 LYS A CA 1
ATOM 904 C C . LYS A 1 115 ? -5.875 -3.119 3.732 1 91.69 115 LYS A C 1
ATOM 906 O O . LYS A 1 115 ? -5.367 -2.26 4.453 1 91.69 115 LYS A O 1
ATOM 911 N N . LEU A 1 116 ? -5.906 -3.039 2.428 1 96.94 116 LEU A N 1
ATOM 912 C CA . LEU A 1 116 ? -5.258 -1.917 1.755 1 96.94 116 LEU A CA 1
ATOM 913 C C . LEU A 1 116 ? -5.996 -0.614 2.043 1 96.94 116 LEU A C 1
ATOM 915 O O . LEU A 1 116 ? -5.371 0.444 2.16 1 96.94 116 LEU A O 1
ATOM 919 N N . ASN A 1 117 ? -7.355 -0.696 2.131 1 95.06 117 ASN A N 1
ATOM 920 C CA . ASN A 1 117 ? -8.109 0.498 2.504 1 95.06 117 ASN A CA 1
ATOM 921 C C . ASN A 1 117 ? -7.727 0.987 3.898 1 95.06 117 ASN A C 1
ATOM 923 O O . ASN A 1 117 ? -7.527 2.186 4.109 1 95.06 117 ASN A O 1
ATOM 927 N N . ILE A 1 118 ? -7.617 0.115 4.836 1 91.06 118 ILE A N 1
ATOM 928 C CA . ILE A 1 118 ? -7.262 0.456 6.207 1 91.06 118 ILE A CA 1
ATOM 929 C C . ILE A 1 118 ? -5.871 1.085 6.242 1 91.06 118 ILE A C 1
ATOM 931 O O . ILE A 1 118 ? -5.664 2.115 6.887 1 91.06 118 ILE A O 1
ATOM 935 N N . ASP A 1 119 ? -4.93 0.479 5.578 1 93.94 119 ASP A N 1
ATOM 936 C CA . ASP A 1 119 ? -3.57 1.01 5.508 1 93.94 119 ASP A CA 1
ATOM 937 C C . ASP A 1 119 ? -3.559 2.414 4.91 1 93.94 119 ASP A C 1
ATOM 939 O O . ASP A 1 119 ? -2.848 3.297 5.395 1 93.94 119 ASP A O 1
ATOM 943 N N . ARG A 1 120 ? -4.344 2.594 3.861 1 97.88 120 ARG A N 1
ATOM 944 C CA . ARG A 1 120 ? -4.371 3.883 3.18 1 97.88 120 ARG A CA 1
ATOM 945 C C . ARG A 1 120 ? -4.965 4.965 4.078 1 97.88 120 ARG A C 1
ATOM 947 O O . ARG A 1 120 ? -4.5 6.105 4.07 1 97.88 120 ARG A O 1
ATOM 954 N N . VAL A 1 121 ? -5.996 4.605 4.859 1 94.81 121 VAL A N 1
ATOM 955 C CA . VAL A 1 121 ? -6.543 5.547 5.828 1 94.81 121 VAL A CA 1
ATOM 956 C C . VAL A 1 121 ? -5.441 6.023 6.77 1 94.81 121 VAL A C 1
ATOM 958 O O . VAL A 1 121 ? -5.281 7.227 6.992 1 94.81 121 VAL A O 1
ATOM 961 N N . ALA A 1 122 ? -4.68 5.086 7.281 1 92.69 122 ALA A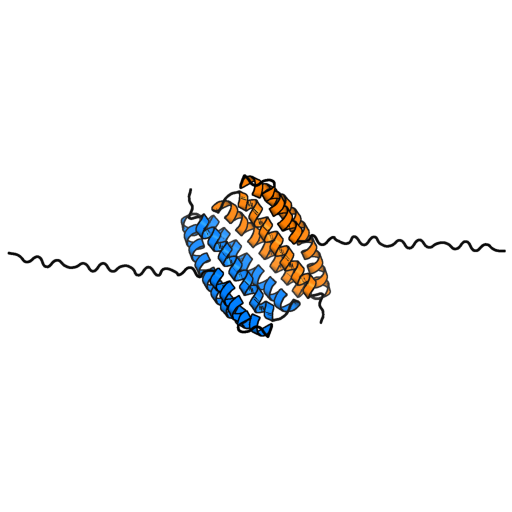 N 1
ATOM 962 C CA . ALA A 1 122 ? -3.602 5.422 8.211 1 92.69 122 ALA A CA 1
ATOM 963 C C . ALA A 1 122 ? -2.566 6.328 7.547 1 92.69 122 ALA A C 1
ATOM 965 O O . ALA A 1 122 ? -2.076 7.273 8.164 1 92.69 122 ALA A O 1
ATOM 966 N N . GLU A 1 123 ? -2.232 6.074 6.355 1 96 123 GLU A N 1
ATOM 967 C CA . GLU A 1 123 ? -1.272 6.871 5.594 1 96 123 GLU A CA 1
ATOM 968 C C . GLU A 1 123 ? -1.764 8.305 5.41 1 96 123 GLU A C 1
ATOM 970 O O . GLU A 1 123 ? -1.003 9.25 5.598 1 96 123 GLU A O 1
ATOM 975 N N . LEU A 1 124 ? -3.014 8.422 5.012 1 97.44 124 LEU A N 1
ATOM 976 C CA . LEU A 1 124 ? -3.586 9.742 4.777 1 97.44 124 LEU A CA 1
ATOM 977 C C . LEU A 1 124 ? -3.707 10.523 6.082 1 97.44 124 LEU A C 1
ATOM 979 O O . LEU A 1 124 ? -3.496 11.734 6.105 1 97.44 124 LEU A O 1
ATOM 983 N N . GLN A 1 125 ? -4.047 9.812 7.176 1 94.06 125 GLN A N 1
ATOM 984 C CA . GLN A 1 125 ? -4.133 10.453 8.484 1 94.06 125 GLN A CA 1
ATOM 985 C C . GLN A 1 125 ? -2.779 11.016 8.914 1 94.06 125 GLN A C 1
ATOM 987 O O . GLN A 1 125 ? -2.709 12.086 9.516 1 94.06 125 GLN A O 1
ATOM 992 N N . LEU A 1 126 ? -1.728 10.273 8.625 1 92.31 126 LEU A N 1
ATOM 993 C CA . LEU A 1 126 ? -0.383 10.742 8.945 1 92.31 126 LEU A CA 1
ATOM 994 C C . LEU A 1 126 ? -0.079 12.055 8.234 1 92.31 126 LEU A C 1
ATOM 996 O O . LEU A 1 126 ? 0.474 12.984 8.836 1 92.31 126 LEU A O 1
ATOM 1000 N N . LEU A 1 127 ? -0.444 12.211 7 1 95.12 127 LEU A N 1
ATOM 1001 C CA . LEU A 1 127 ? -0.24 13.438 6.246 1 95.12 127 LEU A CA 1
ATOM 1002 C C . LEU A 1 127 ? -1.093 14.57 6.809 1 95.12 127 LEU A C 1
ATOM 1004 O O . LEU A 1 127 ? -0.631 15.711 6.91 1 95.12 127 LEU A O 1
ATOM 1008 N N . LEU A 1 128 ? -2.303 14.219 7.145 1 93.88 128 LEU A N 1
ATOM 1009 C CA . LEU A 1 128 ? -3.232 15.211 7.668 1 93.88 128 LEU A CA 1
ATOM 1010 C C . LEU A 1 128 ? -2.727 15.789 8.984 1 93.88 128 LEU A C 1
ATOM 1012 O O . LEU A 1 128 ? -2.803 17 9.211 1 93.88 128 LEU A O 1
ATOM 1016 N N . ASP A 1 129 ? -2.156 14.922 9.828 1 88.56 129 ASP A N 1
ATOM 1017 C CA . ASP A 1 129 ? -1.681 15.32 11.148 1 88.56 129 ASP A CA 1
ATOM 1018 C C . ASP A 1 129 ? -0.349 16.062 11.055 1 88.56 129 ASP A C 1
ATOM 1020 O O . ASP A 1 129 ? -0.012 16.859 11.93 1 88.56 129 ASP A O 1
ATOM 1024 N N . SER A 1 130 ? 0.557 15.609 10.148 1 81.62 130 SER A N 1
ATOM 1025 C CA . SER A 1 130 ? 1.864 16.234 9.969 1 81.62 130 SER A CA 1
ATOM 1026 C C . SER A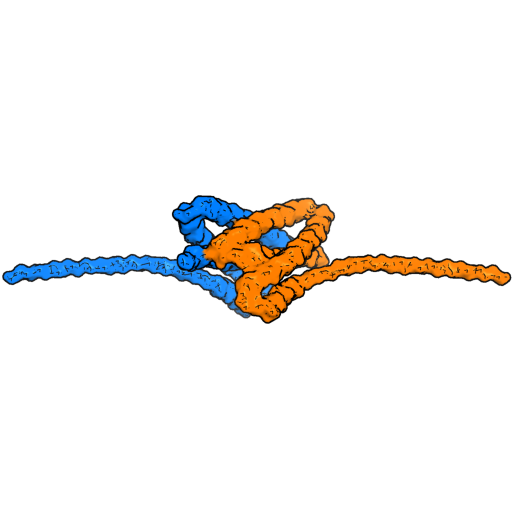 1 130 ? 1.729 17.688 9.531 1 81.62 130 SER A C 1
ATOM 1028 O O . SER A 1 130 ? 2.582 18.516 9.844 1 81.62 130 SER A O 1
ATOM 1030 N N . GLY A 1 131 ? 0.851 17.938 8.672 1 64.06 131 GLY A N 1
ATOM 1031 C CA . GLY A 1 131 ? 0.64 19.328 8.281 1 64.06 131 GLY A CA 1
ATOM 1032 C C . GLY A 1 131 ? 0.238 20.219 9.445 1 64.06 131 GLY A C 1
ATOM 1033 O O . GLY A 1 131 ? 0.384 21.438 9.375 1 64.06 131 GLY A O 1
ATOM 1034 N N . ASP A 1 132 ? -0.353 19.656 10.422 1 59.31 132 ASP A N 1
ATOM 1035 C CA . ASP A 1 132 ? -0.801 20.438 11.562 1 59.31 132 ASP A CA 1
ATOM 1036 C C . ASP A 1 132 ? 0.359 20.75 12.508 1 59.31 132 ASP A C 1
ATOM 1038 O O . ASP A 1 132 ? 0.298 21.688 13.297 1 59.31 132 ASP A O 1
ATOM 1042 N N . GLN A 1 133 ? 1.331 19.859 12.555 1 47.09 133 GLN A N 1
ATOM 1043 C CA . GLN A 1 133 ? 2.428 20.141 13.477 1 47.09 133 GLN A CA 1
ATOM 1044 C C . GLN A 1 133 ? 3.363 21.203 12.906 1 47.09 133 GLN A C 1
ATOM 1046 O O . GLN A 1 133 ? 4.375 20.891 12.281 1 47.09 133 GLN A O 1
ATOM 1051 N N . GLY A 1 134 ? 2.85 22.203 12.125 1 37.25 134 GLY A N 1
ATOM 1052 C CA . GLY A 1 134 ? 3.695 23.375 11.992 1 37.25 134 GLY A CA 1
ATOM 1053 C C . GLY A 1 134 ? 4.605 23.594 13.188 1 37.25 134 GLY A C 1
ATOM 1054 O O . GLY A 1 134 ? 4.172 23.469 14.336 1 37.25 134 GLY A O 1
ATOM 1055 N N . PHE A 1 135 ? 5.93 23.266 12.977 1 29.61 135 PHE A N 1
ATOM 1056 C CA . PHE A 1 135 ? 6.836 23.859 13.953 1 29.61 135 PHE A CA 1
ATOM 1057 C C . PHE A 1 135 ? 6.574 25.359 14.102 1 29.61 135 PHE A C 1
ATOM 1059 O O . PHE A 1 135 ? 6.121 26 13.156 1 29.61 135 PHE A O 1
ATOM 1066 N N . MET B 1 1 ? 43.906 -57.781 -23.797 1 37.16 1 MET B N 1
ATOM 1067 C CA . MET B 1 1 ? 43.219 -57.281 -22.625 1 37.16 1 MET B CA 1
ATOM 1068 C C . MET B 1 1 ? 42.969 -55.781 -22.734 1 37.16 1 MET B C 1
ATOM 1070 O O . MET B 1 1 ? 43.906 -55 -22.703 1 37.16 1 MET B O 1
ATOM 1074 N N . LEU B 1 2 ? 42.125 -55.375 -23.656 1 49.38 2 LEU B N 1
ATOM 1075 C CA . LEU B 1 2 ? 41.75 -54.031 -24.094 1 49.38 2 LEU B CA 1
ATOM 1076 C C . LEU B 1 2 ? 41.156 -53.219 -22.938 1 49.38 2 LEU B C 1
ATOM 1078 O O . LEU B 1 2 ? 40.188 -53.656 -22.312 1 49.38 2 LEU B O 1
ATOM 1082 N N . ARG B 1 3 ? 42.031 -52.562 -22.141 1 51.28 3 ARG B N 1
ATOM 1083 C CA . ARG B 1 3 ? 41.688 -51.688 -21.016 1 51.28 3 ARG B CA 1
ATOM 1084 C C . ARG B 1 3 ? 40.688 -50.594 -21.453 1 51.28 3 ARG B C 1
ATOM 1086 O O . ARG B 1 3 ? 40.969 -49.812 -22.344 1 51.28 3 ARG B O 1
ATOM 1093 N N . LEU B 1 4 ? 39.344 -50.844 -21.516 1 50.75 4 LEU B N 1
ATOM 1094 C CA . LEU B 1 4 ? 38.281 -49.875 -21.719 1 50.75 4 LEU B CA 1
ATOM 1095 C C . LEU B 1 4 ? 38.406 -48.719 -20.734 1 50.75 4 LEU B C 1
ATOM 1097 O O . LEU B 1 4 ? 38.438 -48.938 -19.516 1 50.75 4 LEU B O 1
ATOM 1101 N N . HIS B 1 5 ? 39.156 -47.656 -21.141 1 52.47 5 HIS B N 1
ATOM 1102 C CA . HIS B 1 5 ? 39.156 -46.406 -20.391 1 52.47 5 HIS B CA 1
ATOM 1103 C C . HIS B 1 5 ? 37.75 -45.844 -20.203 1 52.47 5 HIS B C 1
ATOM 1105 O O . HIS B 1 5 ? 37.031 -45.656 -21.188 1 52.47 5 HIS B O 1
ATOM 1111 N N . ALA B 1 6 ? 37.031 -46.219 -19.094 1 51.59 6 ALA B N 1
ATOM 1112 C CA . ALA B 1 6 ? 35.75 -45.625 -18.672 1 51.59 6 ALA B CA 1
ATOM 1113 C C . ALA B 1 6 ? 35.844 -44.125 -18.594 1 51.59 6 ALA B C 1
ATOM 1115 O O . ALA B 1 6 ? 36.688 -43.562 -17.891 1 51.59 6 ALA B O 1
ATOM 1116 N N . LEU B 1 7 ? 35.5 -43.406 -19.719 1 51.34 7 LEU B N 1
ATOM 1117 C CA . LEU B 1 7 ? 35.375 -41.969 -19.75 1 51.34 7 LEU B CA 1
ATOM 1118 C C . LEU B 1 7 ? 34.375 -41.5 -18.688 1 51.34 7 LEU B C 1
ATOM 1120 O O . LEU B 1 7 ? 33.219 -41.906 -18.688 1 51.34 7 LEU B O 1
ATOM 1124 N N . SER B 1 8 ? 34.844 -41.188 -17.516 1 51.34 8 SER B N 1
ATOM 1125 C CA . SER B 1 8 ? 34.094 -40.594 -16.422 1 51.34 8 SER B CA 1
ATOM 1126 C C . SER B 1 8 ? 33.375 -39.344 -16.906 1 51.34 8 SER B C 1
ATOM 1128 O O . SER B 1 8 ? 34 -38.375 -17.391 1 51.34 8 SER B O 1
ATOM 1130 N N . ILE B 1 9 ? 32.219 -39.438 -17.562 1 52.53 9 ILE B N 1
ATOM 1131 C CA . ILE B 1 9 ? 31.359 -38.312 -17.859 1 52.53 9 ILE B CA 1
ATOM 1132 C C . ILE B 1 9 ? 31.125 -37.469 -16.594 1 52.53 9 ILE B C 1
ATOM 1134 O O . ILE B 1 9 ? 30.578 -38 -15.617 1 52.53 9 ILE B O 1
ATOM 1138 N N . GLY B 1 10 ? 31.984 -36.531 -16.281 1 50.44 10 GLY B N 1
ATOM 1139 C CA . GLY B 1 10 ? 31.828 -35.531 -15.234 1 50.44 10 GLY B CA 1
ATOM 1140 C C . GLY B 1 10 ? 30.484 -34.844 -15.273 1 50.44 10 GLY B C 1
ATOM 1141 O O . GLY B 1 10 ? 30.125 -34.219 -16.297 1 50.44 10 GLY B O 1
ATOM 1142 N N . PHE B 1 11 ? 29.438 -35.344 -14.57 1 51.5 11 PHE B N 1
ATOM 1143 C CA . PHE B 1 11 ? 28.141 -34.719 -14.352 1 51.5 11 PHE B CA 1
ATOM 1144 C C . PHE B 1 11 ? 28.328 -33.25 -13.898 1 51.5 11 PHE B C 1
ATOM 1146 O O . PHE B 1 11 ? 28.812 -33 -12.797 1 51.5 11 PHE B O 1
ATOM 1153 N N . LEU B 1 12 ? 28.547 -32.312 -14.812 1 51.06 12 LEU B N 1
ATOM 1154 C CA . LEU B 1 12 ? 28.469 -30.891 -14.5 1 51.06 12 LEU B CA 1
ATOM 1155 C C . LEU B 1 12 ? 27.141 -30.547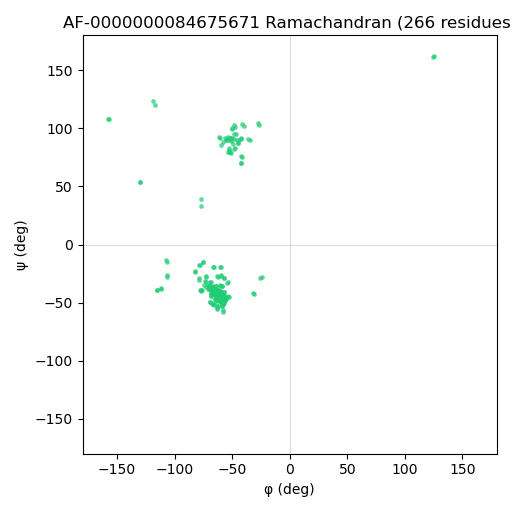 -13.836 1 51.06 12 LEU B C 1
ATOM 1157 O O . LEU B 1 12 ? 26.078 -30.641 -14.461 1 51.06 12 LEU B O 1
ATOM 1161 N N . LEU B 1 13 ? 26.953 -30.781 -12.555 1 51.09 13 LEU B N 1
ATOM 1162 C CA . LEU B 1 13 ? 25.812 -30.297 -11.781 1 51.09 13 LEU B CA 1
ATOM 1163 C C . LEU B 1 13 ? 25.578 -28.812 -12.023 1 51.09 13 LEU B C 1
ATOM 1165 O O . LEU B 1 13 ? 26.484 -28 -11.859 1 51.09 13 LEU B O 1
ATOM 1169 N N . PRO B 1 14 ? 24.578 -28.453 -12.836 1 50.03 14 PRO B N 1
ATOM 1170 C CA . PRO B 1 14 ? 24.281 -27.031 -12.938 1 50.03 14 PRO B CA 1
ATOM 1171 C C . PRO B 1 14 ? 24.125 -26.359 -11.57 1 50.03 14 PRO B C 1
ATOM 1173 O O . PRO B 1 14 ? 23.484 -26.922 -10.672 1 50.03 14 PRO B O 1
ATOM 1176 N N . PHE B 1 15 ? 25.188 -25.672 -11.109 1 51.94 15 PHE B N 1
ATOM 1177 C CA . PHE B 1 15 ? 25.031 -24.75 -10 1 51.94 15 PHE B CA 1
ATOM 1178 C C . PHE B 1 15 ? 23.766 -23.922 -10.148 1 51.94 15 PHE B C 1
ATOM 1180 O O . PHE B 1 15 ? 23.703 -22.984 -10.953 1 51.94 15 PHE B O 1
ATOM 1187 N N . ALA B 1 16 ? 22.578 -24.484 -10.008 1 44.41 16 ALA B N 1
ATOM 1188 C CA . ALA B 1 16 ? 21.375 -23.656 -9.906 1 44.41 16 ALA B CA 1
ATOM 1189 C C . ALA B 1 16 ? 21.578 -22.516 -8.914 1 44.41 16 ALA B C 1
ATOM 1191 O O . ALA B 1 16 ? 21.891 -22.75 -7.746 1 44.41 16 ALA B O 1
ATOM 1192 N N . LEU B 1 17 ? 21.953 -21.344 -9.391 1 42.47 17 LEU B N 1
ATOM 1193 C CA . LEU B 1 17 ? 21.875 -20.125 -8.586 1 42.47 17 LEU B CA 1
ATOM 1194 C C . LEU B 1 17 ? 20.578 -20.094 -7.789 1 42.47 17 LEU B C 1
ATOM 1196 O O . LEU B 1 17 ? 19.5 -19.844 -8.352 1 42.47 17 LEU B O 1
ATOM 1200 N N . GLN B 1 18 ? 20.5 -20.875 -6.723 1 41.56 18 GLN B N 1
ATOM 1201 C CA . GLN B 1 18 ? 19.391 -20.609 -5.812 1 41.56 18 GLN B CA 1
ATOM 1202 C C . GLN B 1 18 ? 19.234 -19.109 -5.57 1 41.56 18 GLN B C 1
ATOM 1204 O O . GLN B 1 18 ? 20.156 -18.453 -5.086 1 41.56 18 GLN B O 1
ATOM 1209 N N . ALA B 1 19 ? 18.469 -18.5 -6.371 1 37.56 19 ALA B N 1
ATOM 1210 C CA . ALA B 1 19 ? 18.109 -17.141 -5.969 1 37.56 19 ALA B CA 1
ATOM 1211 C C . ALA B 1 19 ? 17.734 -17.094 -4.488 1 37.56 19 ALA B C 1
ATOM 1213 O O . ALA B 1 19 ? 16.828 -17.812 -4.047 1 37.56 19 ALA B O 1
ATOM 1214 N N . ALA B 1 20 ? 18.719 -16.922 -3.641 1 37.56 20 ALA B N 1
ATOM 1215 C CA . ALA B 1 20 ? 18.375 -16.719 -2.236 1 37.56 20 ALA B CA 1
ATOM 1216 C C . ALA B 1 20 ? 17.188 -15.773 -2.094 1 37.56 20 ALA B C 1
ATOM 1218 O O . ALA B 1 20 ? 17.219 -14.641 -2.592 1 37.56 20 ALA B O 1
ATOM 1219 N N . ALA B 1 21 ? 16.031 -16.234 -2.062 1 39.62 21 ALA B N 1
ATOM 1220 C CA . ALA B 1 21 ? 14.844 -15.43 -1.748 1 39.62 21 ALA B CA 1
ATOM 1221 C C . ALA B 1 21 ? 15.172 -14.359 -0.707 1 39.62 21 ALA B C 1
ATOM 1223 O O . ALA B 1 21 ? 15.758 -14.664 0.336 1 39.62 21 ALA B O 1
ATOM 1224 N N . VAL B 1 22 ? 15.562 -13.242 -1.113 1 37.91 22 VAL B N 1
ATOM 1225 C CA . VAL B 1 22 ? 15.75 -12.172 -0.137 1 37.91 22 VAL B CA 1
ATOM 1226 C C . VAL B 1 22 ? 14.625 -12.219 0.894 1 37.91 22 VAL B C 1
ATOM 1228 O O . VAL B 1 22 ? 13.445 -12.211 0.534 1 37.91 22 VAL B O 1
ATOM 1231 N N . ASP B 1 23 ? 14.766 -12.727 2.111 1 41.59 23 ASP B N 1
ATOM 1232 C CA . ASP B 1 23 ? 13.844 -12.836 3.234 1 41.59 23 ASP B CA 1
ATOM 1233 C C . ASP B 1 23 ? 13.375 -11.453 3.699 1 41.59 23 ASP B C 1
ATOM 1235 O O . ASP B 1 23 ? 14.195 -10.617 4.094 1 41.59 23 ASP B O 1
ATOM 1239 N N . LEU B 1 24 ? 12.297 -10.984 3.178 1 43.5 24 LEU B N 1
ATOM 1240 C CA . LEU B 1 24 ? 11.672 -9.742 3.615 1 43.5 24 LEU B CA 1
ATOM 1241 C C . LEU B 1 24 ? 11.93 -9.5 5.098 1 43.5 24 LEU B C 1
ATOM 1243 O O . LEU B 1 24 ? 12.102 -8.352 5.523 1 43.5 24 LEU B O 1
ATOM 1247 N N . ASN B 1 25 ? 11.812 -10.555 5.914 1 49.44 25 ASN B N 1
ATOM 1248 C CA . ASN B 1 25 ? 12.18 -10.461 7.324 1 49.44 25 ASN B CA 1
ATOM 1249 C C . ASN B 1 25 ? 13.602 -9.938 7.5 1 49.44 25 ASN B C 1
ATOM 1251 O O . ASN B 1 25 ? 13.883 -9.195 8.445 1 49.44 25 ASN B O 1
ATOM 1255 N N . ASP B 1 26 ? 14.414 -10.266 6.57 1 52.72 26 ASP B N 1
ATOM 1256 C CA . ASP B 1 26 ? 15.797 -9.82 6.664 1 52.72 26 ASP B CA 1
ATOM 1257 C C . ASP B 1 26 ? 15.906 -8.312 6.438 1 52.72 26 ASP B C 1
ATOM 1259 O O . ASP B 1 26 ? 16.609 -7.617 7.176 1 52.72 26 ASP B O 1
ATOM 1263 N N . ILE B 1 27 ? 15.109 -7.824 5.586 1 43.62 27 ILE B N 1
ATOM 1264 C CA . ILE B 1 27 ? 15.188 -6.395 5.305 1 43.62 27 ILE B CA 1
ATOM 1265 C C . ILE B 1 27 ? 14.695 -5.602 6.516 1 43.62 27 ILE B C 1
ATOM 1267 O O . ILE B 1 27 ? 15.344 -4.645 6.941 1 43.62 27 ILE B O 1
ATOM 1271 N N . SER B 1 28 ? 13.555 -5.965 7.035 1 52.84 28 SER B N 1
ATOM 1272 C CA . SER B 1 28 ? 13.047 -5.332 8.25 1 52.84 28 SER B CA 1
ATOM 1273 C C . SER B 1 28 ? 14.055 -5.438 9.391 1 52.84 28 SER B C 1
ATOM 1275 O O . SER B 1 28 ? 14.25 -4.484 10.148 1 52.84 28 SER B O 1
ATOM 1277 N N . THR B 1 29 ? 14.586 -6.656 9.539 1 53.09 29 THR B N 1
ATOM 1278 C CA . THR B 1 29 ? 15.57 -6.875 10.594 1 53.09 29 THR B CA 1
ATOM 1279 C C . THR B 1 29 ? 16.781 -5.973 10.406 1 53.09 29 THR B C 1
ATOM 1281 O O . THR B 1 29 ? 17.312 -5.418 11.367 1 53.09 29 THR B O 1
ATOM 1284 N N . ARG B 1 30 ? 17.234 -5.832 9.156 1 51 30 ARG B N 1
ATOM 1285 C CA . ARG B 1 30 ? 18.391 -4.969 8.898 1 51 30 ARG B CA 1
ATOM 1286 C C . ARG B 1 30 ? 18.094 -3.529 9.297 1 51 30 ARG B C 1
ATOM 1288 O O . ARG B 1 30 ? 18.969 -2.838 9.828 1 51 30 ARG B O 1
ATOM 1295 N N . TYR B 1 31 ? 16.953 -3.039 8.992 1 51.62 31 TYR B N 1
ATOM 1296 C CA . TYR B 1 31 ? 16.531 -1.713 9.438 1 51.62 31 TYR B CA 1
ATOM 1297 C C . TYR B 1 31 ? 16.578 -1.615 10.961 1 51.62 31 TYR B C 1
ATOM 1299 O O . TYR B 1 31 ? 17.156 -0.68 11.516 1 51.62 31 TYR B O 1
ATOM 1307 N N . GLU B 1 32 ? 15.945 -2.617 11.586 1 56.22 32 GLU B N 1
ATOM 1308 C CA . GLU B 1 32 ? 15.906 -2.6 13.047 1 56.22 32 GLU B CA 1
ATOM 1309 C C . GLU B 1 32 ? 17.312 -2.631 13.633 1 56.22 32 GLU B C 1
ATOM 1311 O O . GLU B 1 32 ? 17.609 -1.935 14.609 1 56.22 32 GLU B O 1
ATOM 1316 N N . ASP B 1 33 ? 18.188 -3.514 13.133 1 52.56 33 ASP B N 1
ATOM 1317 C CA . ASP B 1 33 ? 19.562 -3.588 13.586 1 52.56 33 ASP B CA 1
ATOM 1318 C C . ASP B 1 33 ? 20.281 -2.252 13.391 1 52.56 33 ASP B C 1
ATOM 1320 O O . ASP B 1 33 ? 21.078 -1.837 14.242 1 52.56 33 ASP B O 1
ATOM 1324 N N . CYS B 1 34 ? 20.062 -1.681 12.273 1 52.69 34 CYS B N 1
ATOM 1325 C CA . CYS B 1 34 ? 20.656 -0.384 11.984 1 52.69 34 CYS B CA 1
ATOM 1326 C C . CYS B 1 34 ? 20.234 0.656 13.016 1 52.69 34 CYS B C 1
ATOM 1328 O O . CYS B 1 34 ? 21.062 1.427 13.508 1 52.69 34 CYS B O 1
ATOM 1330 N N . ILE B 1 35 ? 18.953 0.702 13.258 1 52.69 35 ILE B N 1
ATOM 1331 C CA . ILE B 1 35 ? 18.453 1.663 14.234 1 52.69 35 ILE B CA 1
ATOM 1332 C C . ILE B 1 35 ? 19.062 1.389 15.602 1 52.69 35 ILE B C 1
ATOM 1334 O O . ILE B 1 35 ? 19.406 2.322 16.328 1 52.69 35 ILE B O 1
ATOM 1338 N N . ARG B 1 36 ? 18.984 0.121 15.938 1 58.38 36 ARG B N 1
ATOM 1339 C CA . ARG B 1 36 ? 19.531 -0.272 17.234 1 58.38 36 ARG B CA 1
ATOM 1340 C C . ARG B 1 36 ? 20.984 0.155 17.359 1 58.38 36 ARG B C 1
ATOM 1342 O O . ARG B 1 36 ? 21.422 0.578 18.438 1 58.38 36 ARG B O 1
ATOM 1349 N N . THR B 1 37 ? 21.703 -0.094 16.359 1 53.84 37 THR B N 1
ATOM 1350 C CA . THR B 1 37 ? 23.125 0.205 16.422 1 53.84 37 THR B CA 1
ATOM 1351 C C . THR B 1 37 ? 23.375 1.695 16.219 1 53.84 37 THR B C 1
ATOM 1353 O O . THR B 1 37 ? 24.5 2.174 16.406 1 53.84 37 THR B O 1
ATOM 1356 N N . ASN B 1 38 ? 22.391 2.342 15.68 1 49.84 38 ASN B N 1
ATOM 1357 C CA . ASN B 1 38 ? 22.5 3.783 15.484 1 49.84 38 ASN B CA 1
ATOM 1358 C C . ASN B 1 38 ? 21.281 4.512 16.031 1 49.84 38 ASN B C 1
ATOM 1360 O O . ASN B 1 38 ? 20.5 5.102 15.273 1 49.84 38 ASN B O 1
ATOM 1364 N N . PRO B 1 39 ? 20.953 4.242 17.344 1 47.75 39 PRO B N 1
ATOM 1365 C CA . PRO B 1 39 ? 19.703 4.691 17.953 1 47.75 39 PRO B CA 1
ATOM 1366 C C . PRO B 1 39 ? 19.484 6.191 17.797 1 47.75 39 PRO B C 1
ATOM 1368 O O . PRO B 1 39 ? 18.344 6.668 17.938 1 47.75 39 PRO B O 1
ATOM 1371 N N . GLN B 1 40 ? 20.531 6.957 18.031 1 48 40 GLN B N 1
ATOM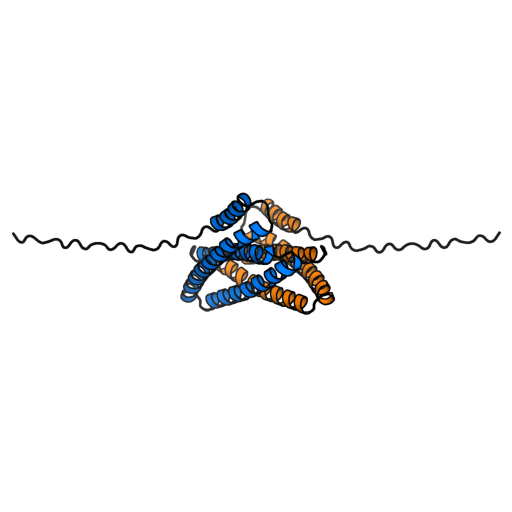 1372 C CA . GLN B 1 40 ? 20.297 8.336 18.453 1 48 40 GLN B CA 1
ATOM 1373 C C . GLN B 1 40 ? 19.453 9.086 17.422 1 48 40 GLN B C 1
ATOM 1375 O O . GLN B 1 40 ? 18.734 10.031 17.766 1 48 40 GLN B O 1
ATOM 1380 N N . LYS B 1 41 ? 19.734 9.32 16 1 51.56 41 LYS B N 1
ATOM 1381 C CA . LYS B 1 41 ? 19.25 10.461 15.227 1 51.56 41 LYS B CA 1
ATOM 1382 C C . LYS B 1 41 ? 18.359 10 14.078 1 51.56 41 LYS B C 1
ATOM 1384 O O . LYS B 1 41 ? 18.562 8.922 13.523 1 51.56 41 LYS B O 1
ATOM 1389 N N . LEU B 1 42 ? 17.016 10.555 14.023 1 54.09 42 LEU B N 1
ATOM 1390 C CA . LEU B 1 42 ? 16.109 10.539 12.875 1 54.09 42 LEU B CA 1
ATOM 1391 C C . LEU B 1 42 ? 16.875 10.461 11.57 1 54.09 42 LEU B C 1
ATOM 1393 O O . LEU B 1 42 ? 16.469 9.758 10.641 1 54.09 42 LEU B O 1
ATOM 1397 N N . SER B 1 43 ? 18.125 11.047 11.695 1 59.44 43 SER B N 1
ATOM 1398 C CA . SER B 1 43 ? 19.031 11.016 10.547 1 59.44 43 SER B CA 1
ATOM 1399 C C . SER B 1 43 ? 19.594 9.617 10.328 1 59.44 43 SER B C 1
ATOM 1401 O O . SER B 1 43 ? 19.719 9.156 9.188 1 59.44 43 SER B O 1
ATOM 1403 N N . ALA B 1 44 ? 19.844 8.938 11.453 1 57.91 44 ALA B N 1
ATOM 1404 C CA . ALA B 1 44 ? 20.406 7.598 11.32 1 57.91 44 ALA B CA 1
ATOM 1405 C C . ALA B 1 44 ? 19.375 6.621 10.75 1 57.91 44 ALA B C 1
ATOM 1407 O O . ALA B 1 44 ? 19.703 5.789 9.898 1 57.91 44 ALA B O 1
ATOM 1408 N N . ALA B 1 45 ? 18.172 6.828 11.125 1 63.91 45 ALA B N 1
ATOM 1409 C CA . ALA B 1 45 ? 17.094 5.98 10.609 1 63.91 45 ALA B CA 1
ATOM 1410 C C . ALA B 1 45 ? 16.953 6.129 9.094 1 63.91 45 ALA B C 1
ATOM 1412 O O . ALA B 1 45 ? 16.75 5.141 8.383 1 63.91 45 ALA B O 1
ATOM 1413 N N . ALA B 1 46 ? 17.359 7.305 8.641 1 71.44 46 ALA B N 1
ATOM 1414 C CA . ALA B 1 46 ? 17.234 7.582 7.211 1 71.44 46 ALA B CA 1
ATOM 1415 C C . ALA B 1 46 ? 18.328 6.875 6.414 1 71.44 46 ALA B C 1
ATOM 1417 O O . ALA B 1 46 ? 18.062 6.332 5.336 1 71.44 46 ALA B O 1
ATOM 1418 N N . VAL B 1 47 ? 19.516 6.895 7.02 1 67.88 47 VAL B N 1
ATOM 1419 C CA . VAL B 1 47 ? 20.625 6.258 6.32 1 67.88 47 VAL B CA 1
ATOM 1420 C C . VAL B 1 47 ? 20.406 4.746 6.273 1 67.88 47 VAL B C 1
ATOM 1422 O O . VAL B 1 47 ? 20.625 4.113 5.238 1 67.88 47 VAL B O 1
ATOM 1425 N N . CYS B 1 48 ? 19.922 4.234 7.316 1 69.94 48 CYS B N 1
ATOM 1426 C CA . CYS B 1 48 ? 19.656 2.803 7.371 1 69.94 48 CYS B CA 1
ATOM 1427 C C . CYS B 1 48 ? 18.5 2.432 6.441 1 69.94 48 CYS B C 1
ATOM 1429 O O . CYS B 1 48 ? 18.547 1.392 5.781 1 69.94 48 CYS B O 1
ATOM 1431 N N . ALA B 1 49 ? 17.656 3.289 6.316 1 77.81 49 ALA B N 1
ATOM 1432 C CA . ALA B 1 49 ? 16.484 3.049 5.484 1 77.81 49 ALA B CA 1
ATOM 1433 C C . ALA B 1 49 ? 16.844 3.062 4.004 1 77.81 49 ALA B C 1
ATOM 1435 O O . ALA B 1 49 ? 16.25 2.332 3.205 1 77.81 49 ALA B O 1
ATOM 1436 N N . GLU B 1 50 ? 17.906 3.82 3.67 1 80.44 50 GLU B N 1
ATOM 1437 C CA . GLU B 1 50 ? 18.281 3.938 2.262 1 80.44 50 GLU B CA 1
ATOM 1438 C C . GLU B 1 50 ? 18.766 2.605 1.707 1 80.44 50 GLU B C 1
ATOM 1440 O O . GLU B 1 50 ? 18.312 2.156 0.656 1 80.44 50 GLU B O 1
ATOM 1445 N N . GLY B 1 51 ? 19.688 1.966 2.363 1 76.38 51 GLY B N 1
ATOM 1446 C CA . GLY B 1 51 ? 20.188 0.669 1.931 1 76.38 51 GLY B CA 1
ATOM 1447 C C . GLY B 1 51 ? 19.109 -0.393 1.871 1 76.38 51 GLY B C 1
ATOM 1448 O O . GLY B 1 51 ? 19.031 -1.159 0.908 1 76.38 51 GLY B O 1
ATOM 1449 N N . ALA B 1 52 ? 18.25 -0.445 2.848 1 79.44 52 ALA B N 1
ATOM 1450 C CA . ALA B 1 52 ? 17.156 -1.399 2.898 1 79.44 52 ALA B CA 1
ATOM 1451 C C . ALA B 1 52 ? 16.156 -1.153 1.764 1 79.44 52 ALA B C 1
ATOM 1453 O O . ALA B 1 52 ? 15.648 -2.1 1.162 1 79.44 52 ALA B O 1
ATOM 1454 N N . SER B 1 53 ? 15.945 0.132 1.494 1 85.81 53 SER B N 1
ATOM 1455 C CA . SER B 1 53 ? 15.031 0.487 0.411 1 85.81 53 SER B CA 1
ATOM 1456 C C . SER B 1 53 ? 15.562 0.005 -0.936 1 85.81 53 SER B C 1
ATOM 1458 O O . SER B 1 53 ? 14.812 -0.556 -1.737 1 85.81 53 SER B O 1
ATOM 1460 N N . GLU B 1 54 ? 16.859 0.223 -1.156 1 87 54 GLU B N 1
ATOM 1461 C CA . GLU B 1 54 ? 17.453 -0.215 -2.41 1 87 54 GLU B CA 1
ATOM 1462 C C . GLU B 1 54 ? 17.406 -1.733 -2.547 1 87 54 GLU B C 1
ATOM 1464 O O . GLU B 1 54 ? 17.141 -2.256 -3.633 1 87 54 GLU B O 1
ATOM 1469 N N . SER B 1 55 ? 17.703 -2.465 -1.483 1 84.75 55 SER B N 1
ATOM 1470 C CA . SER B 1 55 ? 17.625 -3.922 -1.494 1 84.75 55 SER B CA 1
ATOM 1471 C C . SER B 1 55 ? 16.188 -4.395 -1.759 1 84.75 55 SER B C 1
ATOM 1473 O O . SER B 1 55 ? 15.977 -5.32 -2.543 1 84.75 55 SER B O 1
ATOM 1475 N N . ALA B 1 56 ? 15.242 -3.762 -1.097 1 88.06 56 ALA B N 1
ATOM 1476 C CA . ALA B 1 56 ? 13.836 -4.105 -1.304 1 88.06 56 ALA B CA 1
ATOM 1477 C C . ALA B 1 56 ? 13.414 -3.836 -2.744 1 88.06 56 ALA B C 1
ATOM 1479 O O . ALA B 1 56 ? 12.664 -4.617 -3.334 1 88.06 56 ALA B O 1
ATOM 1480 N N . LYS B 1 57 ? 13.875 -2.701 -3.287 1 94.44 57 LYS B N 1
ATOM 1481 C CA . LYS B 1 57 ? 13.555 -2.361 -4.672 1 94.44 57 LYS B CA 1
ATOM 1482 C C . LYS B 1 57 ? 14.102 -3.414 -5.633 1 94.44 57 LYS B C 1
ATOM 1484 O O . LYS B 1 57 ? 13.406 -3.832 -6.562 1 94.44 57 LYS B O 1
ATOM 1489 N N . LYS B 1 58 ? 15.305 -3.859 -5.418 1 92.44 58 LYS B N 1
ATOM 1490 C CA . LYS B 1 58 ? 15.898 -4.906 -6.246 1 92.44 58 LYS B CA 1
ATOM 1491 C C . LYS B 1 58 ? 15.094 -6.199 -6.152 1 92.44 58 LYS B C 1
ATOM 1493 O O . LYS B 1 58 ? 14.805 -6.828 -7.172 1 92.44 58 LYS B O 1
ATOM 1498 N N . GLU B 1 59 ? 14.797 -6.57 -4.922 1 92.62 59 GLU B N 1
ATOM 1499 C CA . GLU B 1 59 ? 14.008 -7.785 -4.723 1 92.62 59 GLU B CA 1
ATOM 1500 C C . GLU B 1 59 ? 12.625 -7.652 -5.352 1 92.62 59 GLU B C 1
ATOM 1502 O O . GLU B 1 59 ? 12.117 -8.602 -5.949 1 92.62 59 GLU B O 1
ATOM 1507 N N . MET B 1 60 ? 11.992 -6.516 -5.246 1 96.81 60 MET B N 1
ATOM 1508 C CA . MET B 1 60 ? 10.695 -6.254 -5.855 1 96.81 60 MET B CA 1
ATOM 1509 C C . MET B 1 60 ? 10.75 -6.469 -7.363 1 96.81 60 MET B C 1
ATOM 1511 O O . MET B 1 60 ? 9.883 -7.141 -7.93 1 96.81 60 MET B O 1
ATOM 1515 N N . ASN B 1 61 ? 11.758 -5.879 -7.98 1 97.12 61 ASN B N 1
ATOM 1516 C CA . ASN B 1 61 ? 11.922 -6.023 -9.422 1 97.12 61 ASN B CA 1
ATOM 1517 C C . ASN B 1 61 ? 12.125 -7.484 -9.82 1 97.12 61 ASN B C 1
ATOM 1519 O O . ASN B 1 61 ? 11.586 -7.938 -10.836 1 97.12 61 ASN B O 1
ATOM 1523 N N . ARG B 1 62 ? 12.891 -8.211 -9.023 1 96.38 62 ARG B N 1
ATOM 1524 C CA . ARG B 1 62 ? 13.133 -9.625 -9.297 1 96.38 62 ARG B CA 1
ATOM 1525 C C . ARG B 1 62 ? 11.828 -10.422 -9.234 1 96.38 62 ARG B C 1
ATOM 1527 O O . ARG B 1 62 ? 11.516 -11.172 -10.156 1 96.38 62 ARG B O 1
ATOM 1534 N N . VAL B 1 63 ? 11.117 -10.266 -8.102 1 96.81 63 VAL B N 1
ATOM 1535 C CA . VAL B 1 63 ? 9.883 -11.008 -7.914 1 96.81 63 VAL B CA 1
ATOM 1536 C C . VAL B 1 63 ? 8.859 -10.602 -8.977 1 96.81 63 VAL B C 1
ATOM 1538 O O . VAL B 1 63 ? 8.148 -11.453 -9.516 1 96.81 63 VAL B O 1
ATOM 1541 N N . TYR B 1 64 ? 8.75 -9.32 -9.32 1 98.44 64 TYR B N 1
ATOM 1542 C CA . TYR B 1 64 ? 7.848 -8.82 -10.359 1 98.44 64 TYR B CA 1
ATOM 1543 C C . TYR B 1 64 ? 8.148 -9.477 -11.703 1 98.44 64 TYR B C 1
ATOM 1545 O O . TYR B 1 64 ? 7.23 -9.93 -12.398 1 98.44 64 TYR B O 1
ATOM 1553 N N . GLN B 1 65 ? 9.391 -9.453 -12.055 1 98.25 65 GLN B N 1
ATOM 1554 C CA . GLN B 1 65 ? 9.773 -10.016 -13.344 1 98.25 65 GLN B CA 1
ATOM 1555 C C . GLN B 1 65 ? 9.414 -11.492 -13.43 1 98.25 65 GLN B C 1
ATOM 1557 O O . GLN B 1 65 ? 8.914 -11.961 -14.453 1 98.25 65 GLN B O 1
ATOM 1562 N N . ARG B 1 66 ? 9.727 -12.25 -12.391 1 97.31 66 ARG B N 1
ATOM 1563 C CA . ARG B 1 66 ? 9.383 -13.672 -12.359 1 97.31 66 ARG B CA 1
ATOM 1564 C C . ARG B 1 66 ? 7.875 -13.867 -12.516 1 97.31 66 ARG B C 1
ATOM 1566 O O . ARG B 1 66 ? 7.434 -14.719 -13.289 1 97.31 66 ARG B O 1
ATOM 1573 N N . LEU B 1 67 ? 7.109 -13.078 -11.781 1 97.62 67 LEU B N 1
ATOM 1574 C CA . LEU B 1 67 ? 5.656 -13.164 -11.844 1 97.62 67 LEU B CA 1
ATOM 1575 C C . LEU B 1 67 ? 5.148 -12.781 -13.227 1 97.62 67 LEU B C 1
ATOM 1577 O O . LEU B 1 67 ? 4.27 -13.445 -13.773 1 97.62 67 LEU B O 1
ATOM 1581 N N . TYR B 1 68 ? 5.68 -11.664 -13.781 1 98.06 68 TYR B N 1
ATOM 1582 C CA . TYR B 1 68 ? 5.266 -11.172 -15.094 1 98.06 68 TYR B CA 1
ATOM 1583 C C . TYR B 1 68 ? 5.512 -12.219 -16.172 1 98.06 68 TYR B C 1
ATOM 1585 O O . TYR B 1 68 ? 4.637 -12.492 -17 1 98.06 68 TYR B O 1
ATOM 1593 N N . LEU B 1 69 ? 6.711 -12.82 -16.141 1 97 69 LEU B N 1
ATOM 1594 C CA . LEU B 1 69 ? 7.059 -13.844 -17.109 1 97 69 LEU B CA 1
ATOM 1595 C C . LEU B 1 69 ? 6.141 -15.055 -16.984 1 97 69 LEU B C 1
ATOM 1597 O O . LEU B 1 69 ? 5.699 -15.617 -18 1 97 69 LEU B O 1
ATOM 1601 N N . LYS B 1 70 ? 5.902 -15.5 -15.789 1 95.94 70 LYS B N 1
ATOM 1602 C CA . LYS B 1 70 ? 4.98 -16.609 -15.562 1 95.94 70 LYS B CA 1
ATOM 1603 C C . LYS B 1 70 ? 3.605 -16.312 -16.141 1 95.94 70 LYS B C 1
ATOM 1605 O O . LYS B 1 70 ? 3.014 -17.156 -16.812 1 95.94 70 LYS B O 1
ATOM 1610 N N . LEU B 1 71 ? 3.076 -15.133 -15.883 1 96.75 71 LEU B N 1
ATOM 1611 C CA . LEU B 1 71 ? 1.744 -14.758 -16.344 1 96.75 71 LEU B CA 1
ATOM 1612 C C . LEU B 1 71 ? 1.709 -14.648 -17.859 1 96.75 71 LEU B C 1
ATOM 1614 O O . LEU B 1 71 ? 0.695 -14.969 -18.484 1 96.75 71 LEU B O 1
ATOM 1618 N N . GLN B 1 72 ? 2.877 -14.133 -18.453 1 96.44 72 GLN B N 1
ATOM 1619 C CA . GLN B 1 72 ? 2.947 -14.023 -19.906 1 96.44 72 GLN B CA 1
ATOM 1620 C C . GLN B 1 72 ? 2.715 -15.383 -20.562 1 96.44 72 GLN B C 1
ATOM 1622 O O . GLN B 1 72 ? 2.164 -15.453 -21.672 1 96.44 72 GLN B O 1
ATOM 1627 N N . GLN B 1 73 ? 3.082 -16.422 -19.828 1 95.06 73 GLN B N 1
ATOM 1628 C CA . GLN B 1 73 ? 2.965 -17.781 -20.359 1 95.06 73 GLN B CA 1
ATOM 1629 C C . GLN B 1 73 ? 1.545 -18.312 -20.203 1 95.06 73 GLN B C 1
ATOM 1631 O O . GLN B 1 73 ? 1.12 -19.203 -20.953 1 95.06 73 GLN B O 1
ATOM 1636 N N . THR B 1 74 ? 0.831 -17.812 -19.312 1 93.31 74 THR B N 1
ATOM 1637 C CA . THR B 1 74 ? -0.458 -18.422 -18.984 1 93.31 74 THR B CA 1
ATOM 1638 C C . THR B 1 74 ? -1.604 -17.5 -19.406 1 93.31 74 THR B C 1
ATOM 1640 O O . THR B 1 74 ? -2.672 -17.969 -19.797 1 93.31 74 THR B O 1
ATOM 1643 N N . SER B 1 75 ? -1.462 -16.141 -19.266 1 95.94 75 SER B N 1
ATOM 1644 C CA . SER B 1 75 ? -2.514 -15.18 -19.578 1 95.94 75 SER B CA 1
ATOM 1645 C C . SER B 1 75 ? -1.935 -13.797 -19.844 1 95.94 75 SER B C 1
ATOM 1647 O O . SER B 1 75 ? -1.603 -13.07 -18.906 1 95.94 75 SER B O 1
ATOM 1649 N N . GLN B 1 76 ? -1.937 -13.367 -21.094 1 97.19 76 GLN B N 1
ATOM 1650 C CA . GLN B 1 76 ? -1.438 -12.047 -21.469 1 97.19 76 GLN B CA 1
ATOM 1651 C C . GLN B 1 76 ? -2.24 -10.945 -20.781 1 97.19 76 GLN B C 1
ATOM 1653 O O . GLN B 1 76 ? -1.688 -9.906 -20.406 1 97.19 76 GLN B O 1
ATOM 1658 N N . GLU B 1 77 ? -3.537 -11.211 -20.625 1 97.81 77 GLU B N 1
ATOM 1659 C CA . GLU B 1 77 ? -4.406 -10.25 -19.969 1 97.81 77 GLU B CA 1
ATOM 1660 C C . GLU B 1 77 ? -3.992 -10.047 -18.516 1 97.81 77 GLU B C 1
ATOM 1662 O O . GLU B 1 77 ? -3.926 -8.914 -18.031 1 97.81 77 GLU B O 1
ATOM 1667 N N . ASP B 1 78 ? -3.658 -11.141 -17.828 1 97.5 78 ASP B N 1
ATOM 1668 C CA . ASP B 1 78 ? -3.238 -11.047 -16.438 1 97.5 78 ASP B CA 1
ATOM 1669 C C . ASP B 1 78 ? -1.871 -10.383 -16.312 1 97.5 78 ASP B C 1
ATOM 1671 O O . ASP B 1 78 ? -1.617 -9.641 -15.359 1 97.5 78 ASP B O 1
ATOM 1675 N N . ALA B 1 79 ? -0.984 -10.68 -17.281 1 98.38 79 ALA B N 1
ATOM 1676 C CA . ALA B 1 79 ? 0.308 -10 -17.297 1 98.38 79 ALA B CA 1
ATOM 1677 C C . ALA B 1 79 ? 0.133 -8.492 -17.438 1 98.38 79 ALA B C 1
ATOM 1679 O O . ALA B 1 79 ? 0.807 -7.719 -16.75 1 98.38 79 ALA B O 1
ATOM 1680 N N . GLN B 1 80 ? -0.772 -8.094 -18.328 1 98.56 80 GLN B N 1
ATOM 1681 C CA . GLN B 1 80 ? -1.054 -6.672 -18.516 1 98.56 80 GLN B CA 1
ATOM 1682 C C . GLN B 1 80 ? -1.667 -6.059 -17.25 1 98.56 80 GLN B C 1
ATOM 1684 O O . GLN B 1 80 ? -1.364 -4.918 -16.906 1 98.56 80 GLN B O 1
ATOM 1689 N N . GLN B 1 81 ? -2.559 -6.824 -16.594 1 98.62 81 GLN B N 1
ATOM 1690 C CA . GLN B 1 81 ? -3.15 -6.359 -15.352 1 98.62 81 GLN B CA 1
ATOM 1691 C C . GLN B 1 81 ? -2.08 -6.137 -14.281 1 98.62 81 GLN B C 1
ATOM 1693 O O . GLN B 1 81 ? -2.113 -5.137 -13.562 1 98.62 81 GLN B O 1
ATOM 1698 N N . LEU B 1 82 ? -1.114 -7.082 -14.156 1 98.62 82 LEU B N 1
ATOM 1699 C CA . LEU B 1 82 ? 0.008 -6.926 -13.234 1 98.62 82 LEU B CA 1
ATOM 1700 C C . LEU B 1 82 ? 0.806 -5.668 -13.562 1 98.62 82 LEU B C 1
ATOM 1702 O O . LEU B 1 82 ? 1.188 -4.918 -12.664 1 98.62 82 LEU B O 1
ATOM 1706 N N . GLU B 1 83 ? 1.055 -5.477 -14.852 1 98.81 83 GLU B N 1
ATOM 1707 C CA . GLU B 1 83 ? 1.83 -4.312 -15.281 1 98.81 83 GLU B CA 1
ATOM 1708 C C . GLU B 1 83 ? 1.119 -3.014 -14.922 1 98.81 83 GLU B C 1
ATOM 1710 O O . GLU B 1 83 ? 1.743 -2.076 -14.414 1 98.81 83 GLU B O 1
ATOM 1715 N N . ASN B 1 84 ? -0.2 -2.973 -15.18 1 98.75 84 ASN B N 1
ATOM 1716 C CA . ASN B 1 84 ? -0.994 -1.8 -14.836 1 98.75 84 ASN B CA 1
ATOM 1717 C C . ASN B 1 84 ? -0.964 -1.527 -13.328 1 98.75 84 ASN B C 1
ATOM 1719 O O . ASN B 1 84 ? -0.796 -0.383 -12.906 1 98.75 84 ASN B O 1
ATOM 1723 N N . ALA B 1 85 ? -1.085 -2.592 -12.516 1 98.88 85 ALA B N 1
ATOM 1724 C CA . ALA B 1 85 ? -1.054 -2.465 -11.062 1 98.88 85 ALA B CA 1
ATOM 1725 C C . ALA B 1 85 ? 0.3 -1.945 -10.586 1 98.88 85 ALA B C 1
ATOM 1727 O O . ALA B 1 85 ? 0.366 -1.08 -9.703 1 98.88 85 ALA B O 1
ATOM 1728 N N . GLN B 1 86 ? 1.345 -2.463 -11.156 1 98.88 86 GLN B N 1
ATOM 1729 C CA . GLN B 1 86 ? 2.689 -2.104 -10.719 1 98.88 86 GLN B CA 1
ATOM 1730 C C . GLN B 1 86 ? 3.012 -0.653 -11.07 1 98.88 86 GLN B C 1
ATOM 1732 O O . GLN B 1 86 ? 3.578 0.077 -10.258 1 98.88 86 GLN B O 1
ATOM 1737 N N . LYS B 1 87 ? 2.658 -0.264 -12.312 1 98.88 87 LYS B N 1
ATOM 1738 C CA . LYS B 1 87 ? 2.893 1.111 -12.742 1 98.88 87 LYS B CA 1
ATOM 1739 C C . LYS B 1 87 ? 2.127 2.1 -11.867 1 98.88 87 LYS B C 1
ATOM 1741 O O . LYS B 1 87 ? 2.674 3.123 -11.445 1 98.88 87 LYS B O 1
ATOM 1746 N N . ALA B 1 88 ? 0.885 1.786 -11.625 1 98.94 88 ALA B N 1
ATOM 1747 C CA . ALA B 1 88 ? 0.081 2.631 -10.742 1 98.94 88 ALA B CA 1
ATOM 1748 C C . ALA B 1 88 ? 0.665 2.67 -9.336 1 98.94 88 ALA B C 1
ATOM 1750 O O . ALA B 1 88 ? 0.708 3.729 -8.703 1 98.94 88 ALA B O 1
ATOM 1751 N N . TRP B 1 89 ? 1.149 1.521 -8.797 1 98.94 89 TRP B N 1
ATOM 1752 C CA . TRP B 1 89 ? 1.756 1.441 -7.473 1 98.94 89 TRP B CA 1
ATOM 1753 C C . TRP B 1 89 ? 2.99 2.334 -7.387 1 98.94 89 TRP B C 1
ATOM 1755 O O . TRP B 1 89 ? 3.205 3.008 -6.375 1 98.94 89 TRP B O 1
ATOM 1765 N N . LEU B 1 90 ? 3.799 2.371 -8.453 1 98.88 90 LEU B N 1
ATOM 1766 C CA . LEU B 1 90 ? 5.008 3.188 -8.477 1 98.88 90 LEU B CA 1
ATOM 1767 C C . LEU B 1 90 ? 4.668 4.668 -8.375 1 98.88 90 LEU B C 1
ATOM 1769 O O . LEU B 1 90 ? 5.336 5.418 -7.656 1 98.88 90 LEU B O 1
ATOM 1773 N N . ILE B 1 91 ? 3.652 5.09 -9.117 1 98.88 91 ILE B N 1
ATOM 1774 C CA . ILE B 1 91 ? 3.223 6.484 -9.062 1 98.88 91 ILE B CA 1
ATOM 1775 C C . ILE B 1 91 ? 2.725 6.82 -7.664 1 98.88 91 ILE B C 1
ATOM 1777 O O . ILE B 1 91 ? 3.125 7.828 -7.078 1 98.88 91 ILE B O 1
ATOM 1781 N N . TYR B 1 92 ? 1.907 5.93 -7.062 1 98.88 92 TYR B N 1
ATOM 1782 C CA . TYR B 1 92 ? 1.409 6.098 -5.703 1 98.88 92 TYR B CA 1
ATOM 1783 C C . TYR B 1 92 ? 2.561 6.199 -4.707 1 98.88 92 TYR B C 1
ATOM 1785 O O . TYR B 1 92 ? 2.615 7.141 -3.91 1 98.88 92 TYR B O 1
ATOM 1793 N N . ARG B 1 93 ? 3.469 5.254 -4.734 1 98.69 93 ARG B N 1
ATOM 1794 C CA . ARG B 1 93 ? 4.59 5.223 -3.799 1 98.69 93 ARG B CA 1
ATOM 1795 C C . ARG B 1 93 ? 5.41 6.504 -3.889 1 98.69 93 ARG B C 1
ATOM 1797 O O . ARG B 1 93 ? 5.73 7.117 -2.869 1 98.69 93 ARG B O 1
ATOM 1804 N N . ASN B 1 94 ? 5.723 6.918 -5.129 1 98.62 94 ASN B N 1
ATOM 1805 C CA . ASN B 1 94 ? 6.566 8.094 -5.312 1 98.62 94 ASN B CA 1
ATOM 1806 C C . ASN B 1 94 ? 5.871 9.367 -4.824 1 98.62 94 ASN B C 1
ATOM 1808 O O . ASN B 1 94 ? 6.457 10.148 -4.078 1 98.62 94 ASN B O 1
ATOM 1812 N N . GLU B 1 95 ? 4.641 9.586 -5.27 1 98.69 95 GLU B N 1
ATOM 1813 C CA . GLU B 1 95 ? 3.922 10.805 -4.902 1 98.69 95 GLU B CA 1
ATOM 1814 C C . GLU B 1 95 ? 3.633 10.844 -3.404 1 98.69 95 GLU B C 1
ATOM 1816 O O . GLU B 1 95 ? 3.807 11.883 -2.76 1 98.69 95 GLU B O 1
ATOM 1821 N N . HIS B 1 96 ? 3.219 9.719 -2.826 1 98.44 96 HIS B N 1
ATOM 1822 C CA . HIS B 1 96 ? 2.883 9.648 -1.408 1 98.44 96 HIS B CA 1
ATOM 1823 C C . HIS B 1 96 ? 4.113 9.891 -0.539 1 98.44 96 HIS B C 1
ATOM 1825 O O . HIS B 1 96 ? 4.066 10.688 0.401 1 98.44 96 HIS B O 1
ATOM 1831 N N . CYS B 1 97 ? 5.227 9.219 -0.889 1 97.94 97 CYS B N 1
ATOM 1832 C CA . CYS B 1 97 ? 6.406 9.344 -0.039 1 97.94 97 CYS B CA 1
ATOM 1833 C C . CYS B 1 97 ? 7.062 10.703 -0.206 1 97.94 97 CYS B C 1
ATOM 1835 O O . CYS B 1 97 ? 7.645 11.242 0.742 1 97.94 97 CYS B O 1
ATOM 1837 N N . ASP B 1 98 ? 6.969 11.273 -1.421 1 97.94 98 ASP B N 1
ATOM 1838 C CA . ASP B 1 98 ? 7.434 12.648 -1.597 1 97.94 98 ASP B CA 1
ATOM 1839 C C . ASP B 1 98 ? 6.672 13.602 -0.681 1 97.94 98 ASP B C 1
ATOM 1841 O O . ASP B 1 98 ? 7.277 14.453 -0.021 1 97.94 98 ASP B O 1
ATOM 1845 N N . MET B 1 99 ? 5.391 13.398 -0.589 1 97.75 99 MET B N 1
ATOM 1846 C CA . MET B 1 99 ? 4.57 14.25 0.271 1 97.75 99 MET B CA 1
ATOM 1847 C C . MET B 1 99 ? 4.91 14.023 1.74 1 97.75 99 MET B C 1
ATOM 1849 O O . MET B 1 99 ? 4.984 14.977 2.52 1 97.75 99 MET B O 1
ATOM 1853 N N . LEU B 1 100 ? 5.086 12.805 2.117 1 95.81 100 LEU B N 1
ATOM 1854 C CA . LEU B 1 100 ? 5.426 12.531 3.508 1 95.81 100 LEU B CA 1
ATOM 1855 C C . LEU B 1 100 ? 6.758 13.172 3.883 1 95.81 100 LEU B C 1
ATOM 1857 O O . LEU B 1 100 ? 6.926 13.656 5.004 1 95.81 100 LEU B O 1
ATOM 1861 N N . GLY B 1 101 ? 7.742 13.07 2.926 1 94.19 101 GLY B N 1
ATOM 1862 C CA . GLY B 1 101 ? 8.992 13.781 3.16 1 94.19 101 GLY B CA 1
ATOM 1863 C C . GLY B 1 101 ? 8.805 15.266 3.377 1 94.19 101 GLY B C 1
ATOM 1864 O O . GLY B 1 101 ? 9.414 15.852 4.273 1 94.19 101 GLY B O 1
ATOM 1865 N N . LYS B 1 102 ? 7.93 15.875 2.613 1 94.88 102 LYS B N 1
ATOM 1866 C CA . LYS B 1 102 ? 7.664 17.312 2.672 1 94.88 102 LYS B CA 1
ATOM 1867 C C . LYS B 1 102 ? 6.93 17.688 3.957 1 94.88 102 LYS B C 1
ATOM 1869 O O . LYS B 1 102 ? 7.266 18.672 4.605 1 94.88 102 LYS B O 1
ATOM 1874 N N . TYR B 1 103 ? 6.031 16.891 4.414 1 93.38 103 TYR B N 1
ATOM 1875 C CA . TYR B 1 103 ? 5.098 17.312 5.453 1 93.38 103 TYR B CA 1
ATOM 1876 C C . TYR B 1 103 ? 5.438 16.672 6.789 1 93.38 103 TYR B C 1
ATOM 1878 O O . TYR B 1 103 ? 5.09 17.203 7.848 1 93.38 103 TYR B O 1
ATOM 1886 N N . ASP B 1 104 ? 6.031 15.523 6.82 1 89.06 104 ASP B N 1
ATOM 1887 C CA . ASP B 1 104 ? 6.328 14.812 8.062 1 89.06 104 ASP B CA 1
ATOM 1888 C C . ASP B 1 104 ? 7.816 14.875 8.391 1 89.06 104 ASP B C 1
ATOM 1890 O O . ASP B 1 104 ? 8.227 14.531 9.5 1 89.06 104 ASP B O 1
ATOM 1894 N N . GLY B 1 105 ? 8.617 15.273 7.352 1 88.25 105 GLY B N 1
ATOM 1895 C CA . GLY B 1 105 ? 10.031 15.477 7.613 1 88.25 105 GLY B CA 1
ATOM 1896 C C . GLY B 1 105 ? 10.93 14.68 6.684 1 88.25 105 GLY B C 1
ATOM 1897 O O . GLY B 1 105 ? 10.531 13.633 6.168 1 88.25 105 GLY B O 1
ATOM 1898 N N . SER B 1 106 ? 12.148 15.039 6.582 1 88.12 106 SER B N 1
ATOM 1899 C CA . SER B 1 106 ? 13.102 14.594 5.57 1 88.12 106 SER B CA 1
ATOM 1900 C C . SER B 1 106 ? 13.375 13.102 5.688 1 88.12 106 SER B C 1
ATOM 1902 O O . SER B 1 106 ? 13.555 12.414 4.68 1 88.12 106 SER B O 1
ATOM 1904 N N . PRO B 1 107 ? 13.414 12.492 6.902 1 84.88 107 PRO B N 1
ATOM 1905 C CA . PRO B 1 107 ? 13.688 11.055 6.969 1 84.88 107 PRO B CA 1
ATOM 1906 C C . PRO B 1 107 ? 12.656 10.227 6.219 1 84.88 107 PRO B C 1
ATOM 1908 O O . PRO B 1 107 ? 12.953 9.109 5.773 1 84.88 107 PRO B O 1
ATOM 1911 N N . MET B 1 108 ? 11.508 10.836 5.98 1 90.44 108 MET B N 1
ATOM 1912 C CA . MET B 1 108 ? 10.422 10.094 5.344 1 90.44 108 MET B CA 1
ATOM 1913 C C . MET B 1 108 ? 10.688 9.906 3.855 1 90.44 108 MET B C 1
ATOM 1915 O O . MET B 1 108 ? 10.102 9.023 3.221 1 90.44 108 MET B O 1
ATOM 1919 N N . TYR B 1 109 ? 11.664 10.68 3.303 1 92.81 109 TYR B N 1
ATOM 1920 C CA . TYR B 1 109 ? 12.039 10.492 1.907 1 92.81 109 TYR B CA 1
ATOM 1921 C C . TYR B 1 109 ? 12.695 9.125 1.702 1 92.81 109 TYR B C 1
ATOM 1923 O O . TYR B 1 109 ? 12.711 8.602 0.586 1 92.81 109 TYR B O 1
ATOM 1931 N N . THR B 1 110 ? 13.172 8.555 2.822 1 87.25 110 THR B N 1
ATOM 1932 C CA . THR B 1 110 ? 13.859 7.27 2.693 1 87.25 110 THR B CA 1
ATOM 1933 C C . THR B 1 110 ? 13.078 6.168 3.408 1 87.25 110 THR B C 1
ATOM 1935 O O . THR B 1 110 ? 12.977 5.047 2.9 1 87.25 110 THR B O 1
ATOM 1938 N N . ILE B 1 111 ? 12.516 6.473 4.543 1 87.69 111 ILE B N 1
ATOM 1939 C CA . ILE B 1 111 ? 11.82 5.488 5.371 1 87.69 111 ILE B CA 1
ATOM 1940 C C . ILE B 1 111 ? 10.539 5.035 4.672 1 87.69 111 ILE B C 1
ATOM 1942 O O . ILE B 1 111 ? 10.242 3.838 4.621 1 87.69 111 ILE B O 1
ATOM 1946 N N . CYS B 1 112 ? 9.828 5.941 4.086 1 93.38 112 CYS B N 1
ATOM 1947 C CA . CYS B 1 112 ? 8.555 5.652 3.436 1 93.38 112 CYS B CA 1
ATOM 1948 C C . CYS B 1 112 ? 8.75 4.699 2.26 1 93.38 112 CYS B C 1
ATOM 1950 O O . CYS B 1 112 ? 8.117 3.645 2.201 1 93.38 112 CYS B O 1
ATOM 1952 N N . PRO B 1 113 ? 9.648 5.066 1.286 1 95 113 PRO B N 1
ATOM 1953 C CA . PRO B 1 113 ? 9.844 4.117 0.188 1 95 113 PRO B CA 1
ATOM 1954 C C . PRO B 1 113 ? 10.328 2.75 0.67 1 95 113 PRO B C 1
ATOM 1956 O O . PRO B 1 113 ? 9.953 1.722 0.101 1 95 113 PRO B O 1
ATOM 1959 N N . MET B 1 114 ? 11.141 2.711 1.671 1 89.69 114 MET B N 1
ATOM 1960 C CA . MET B 1 114 ? 11.617 1.44 2.213 1 89.69 114 MET B CA 1
ATOM 1961 C C . MET B 1 114 ? 10.445 0.569 2.658 1 89.69 114 MET B C 1
ATOM 1963 O O . MET B 1 114 ? 10.336 -0.588 2.248 1 89.69 114 MET B O 1
ATOM 1967 N N . LYS B 1 115 ? 9.555 1.144 3.455 1 91.81 115 LYS B N 1
ATOM 1968 C CA . LYS B 1 115 ? 8.422 0.398 3.992 1 91.81 115 LYS B CA 1
ATOM 1969 C C . LYS B 1 115 ? 7.5 -0.077 2.875 1 91.81 115 LYS B C 1
ATOM 1971 O O . LYS B 1 115 ? 7.102 -1.243 2.844 1 91.81 115 LYS B O 1
ATOM 1976 N N . LEU B 1 116 ? 7.16 0.816 1.992 1 96.88 116 LEU B N 1
ATOM 1977 C CA . LEU B 1 116 ? 6.223 0.47 0.928 1 96.88 116 LEU B CA 1
ATOM 1978 C C . LEU B 1 116 ? 6.848 -0.53 -0.04 1 96.88 116 LEU B C 1
ATOM 1980 O O . LEU B 1 116 ? 6.156 -1.405 -0.565 1 96.88 116 LEU B O 1
ATOM 1984 N N . ASN B 1 117 ? 8.18 -0.365 -0.297 1 95.12 117 ASN B N 1
ATOM 1985 C CA . ASN B 1 117 ? 8.852 -1.352 -1.137 1 95.12 117 ASN B CA 1
ATOM 1986 C C . ASN B 1 117 ? 8.805 -2.742 -0.512 1 95.12 117 ASN B C 1
ATOM 1988 O O . ASN B 1 117 ? 8.523 -3.727 -1.199 1 95.12 117 ASN B O 1
ATOM 1992 N N . ILE B 1 118 ? 9.062 -2.854 0.743 1 91.06 118 ILE B N 1
ATOM 1993 C CA . ILE B 1 118 ? 9.055 -4.125 1.457 1 91.06 118 ILE B CA 1
ATOM 1994 C C . ILE B 1 118 ? 7.656 -4.742 1.396 1 91.06 118 ILE B C 1
ATOM 1996 O O . ILE B 1 118 ? 7.508 -5.93 1.106 1 91.06 118 ILE B O 1
ATOM 2000 N N . ASP B 1 119 ? 6.648 -3.967 1.671 1 93.88 119 ASP B N 1
ATOM 2001 C CA . ASP B 1 119 ? 5.27 -4.438 1.608 1 93.88 119 ASP B CA 1
ATOM 2002 C C . ASP B 1 119 ? 4.926 -4.949 0.21 1 93.88 119 ASP B C 1
ATOM 2004 O O . ASP B 1 119 ? 4.27 -5.984 0.065 1 93.88 119 ASP B O 1
ATOM 2008 N N . ARG B 1 120 ? 5.371 -4.219 -0.785 1 97.88 120 ARG B N 1
ATOM 2009 C CA . ARG B 1 120 ? 5.055 -4.586 -2.16 1 97.88 120 ARG B CA 1
ATOM 2010 C C . ARG B 1 120 ? 5.73 -5.898 -2.545 1 97.88 120 ARG B C 1
ATOM 2012 O O . ARG B 1 120 ? 5.148 -6.719 -3.258 1 97.88 120 ARG B O 1
ATOM 2019 N N . VAL B 1 121 ? 6.98 -6.09 -2.074 1 94.81 121 VAL B N 1
ATOM 2020 C CA . VAL B 1 121 ? 7.648 -7.367 -2.305 1 94.81 121 VAL B CA 1
ATOM 2021 C C . VAL B 1 121 ? 6.789 -8.508 -1.759 1 94.81 121 VAL B C 1
ATOM 2023 O O . VAL B 1 121 ? 6.551 -9.5 -2.451 1 94.81 121 VAL B O 1
ATOM 2026 N N . ALA B 1 122 ? 6.312 -8.344 -0.537 1 92.62 122 ALA B N 1
ATOM 2027 C CA . ALA B 1 122 ? 5.492 -9.375 0.093 1 92.62 122 ALA B CA 1
ATOM 2028 C C . ALA B 1 122 ? 4.219 -9.633 -0.704 1 92.62 122 ALA B C 1
ATOM 2030 O O . ALA B 1 122 ? 3.803 -10.781 -0.88 1 92.62 122 ALA B O 1
ATOM 2031 N N . GLU B 1 123 ? 3.607 -8.633 -1.182 1 96 123 GLU B N 1
ATOM 2032 C CA . GLU B 1 123 ? 2.389 -8.727 -1.979 1 96 123 GLU B CA 1
ATOM 2033 C C . GLU B 1 123 ? 2.637 -9.5 -3.273 1 96 123 GLU B C 1
ATOM 2035 O O . GLU B 1 123 ?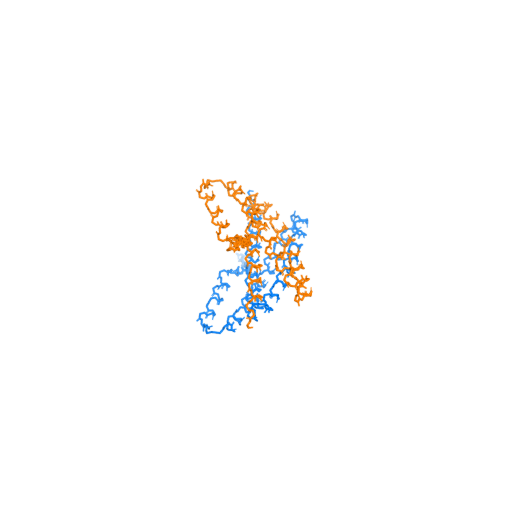 1.845 -10.367 -3.645 1 96 123 GLU B O 1
ATOM 2040 N N . LEU B 1 124 ? 3.705 -9.141 -3.949 1 97.44 124 LEU B N 1
ATOM 2041 C CA . LEU B 1 124 ? 4.027 -9.789 -5.215 1 97.44 124 LEU B CA 1
ATOM 2042 C C . LEU B 1 124 ? 4.406 -11.25 -4.992 1 97.44 124 LEU B C 1
ATOM 2044 O O . LEU B 1 124 ? 4.062 -12.109 -5.805 1 97.44 124 LEU B O 1
ATOM 2048 N N . GLN B 1 125 ? 5.113 -11.531 -3.881 1 93.94 125 GLN B N 1
ATOM 2049 C CA . GLN B 1 125 ? 5.473 -12.906 -3.547 1 93.94 125 GLN B CA 1
ATOM 2050 C C . GLN B 1 125 ? 4.23 -13.758 -3.322 1 93.94 125 GLN B C 1
ATOM 2052 O O . GLN B 1 125 ? 4.195 -14.93 -3.705 1 93.94 125 GLN B O 1
ATOM 2057 N N . LEU B 1 126 ? 3.236 -13.18 -2.682 1 92.12 126 LEU B N 1
ATOM 2058 C CA . LEU B 1 126 ? 1.982 -13.891 -2.455 1 92.12 126 LEU B CA 1
ATOM 2059 C C . LEU B 1 126 ? 1.341 -14.297 -3.779 1 92.12 126 LEU B C 1
ATOM 2061 O O . LEU B 1 126 ? 0.866 -15.422 -3.926 1 92.12 126 LEU B O 1
ATOM 2065 N N . LEU B 1 127 ? 1.328 -13.453 -4.762 1 95.06 127 LEU B N 1
ATOM 2066 C CA . LEU B 1 127 ? 0.779 -13.75 -6.078 1 95.06 127 LEU B CA 1
ATOM 2067 C C . LEU B 1 127 ? 1.61 -14.82 -6.781 1 95.06 127 LEU B C 1
ATOM 2069 O O . LEU B 1 127 ? 1.06 -15.719 -7.422 1 95.06 127 LEU B O 1
ATOM 2073 N N . LEU B 1 128 ? 2.9 -14.68 -6.641 1 93.81 128 LEU B N 1
ATOM 2074 C CA . LEU B 1 128 ? 3.811 -15.617 -7.289 1 93.81 128 LEU B CA 1
ATOM 2075 C C . LEU B 1 128 ? 3.619 -17.031 -6.746 1 93.81 128 LEU B C 1
ATOM 2077 O O . LEU B 1 128 ? 3.609 -18 -7.508 1 93.81 128 LEU B O 1
ATOM 2081 N N . ASP B 1 129 ? 3.398 -17.125 -5.426 1 88.31 129 ASP B N 1
ATOM 2082 C CA . ASP B 1 129 ? 3.256 -18.422 -4.758 1 88.31 129 ASP B CA 1
ATOM 2083 C C . ASP B 1 129 ? 1.868 -19.016 -5 1 88.31 129 ASP B C 1
ATOM 2085 O O . ASP B 1 129 ? 1.688 -20.234 -4.938 1 88.31 129 ASP B O 1
ATOM 2089 N N . SER B 1 130 ? 0.809 -18.156 -4.992 1 81.56 130 SER B N 1
ATOM 2090 C CA . SER B 1 130 ? -0.562 -18.609 -5.203 1 81.56 130 SER B CA 1
ATOM 2091 C C . SER B 1 130 ? -0.727 -19.25 -6.574 1 81.56 130 SER B C 1
ATOM 2093 O O . SER B 1 130 ? -1.555 -20.156 -6.75 1 81.56 130 SER B O 1
ATOM 2095 N N . GLY B 1 131 ? -0.167 -18.703 -7.547 1 63.69 131 GLY B N 1
ATOM 2096 C CA . GLY B 1 131 ? -0.238 -19.328 -8.859 1 63.69 131 GLY B CA 1
ATOM 2097 C C . GLY B 1 131 ? 0.356 -20.719 -8.883 1 63.69 131 GLY B C 1
ATOM 2098 O O . GLY B 1 131 ? 0.052 -21.516 -9.773 1 63.69 131 GLY B O 1
ATOM 2099 N N . ASP B 1 132 ? 1.269 -20.969 -8.031 1 58.62 132 ASP B N 1
ATOM 2100 C CA . ASP B 1 132 ? 1.915 -22.281 -8 1 58.62 132 ASP B CA 1
ATOM 2101 C C . ASP B 1 132 ? 1.032 -23.312 -7.305 1 58.62 132 ASP B C 1
ATOM 2103 O O . ASP B 1 132 ? 1.206 -24.516 -7.496 1 58.62 132 ASP B O 1
ATOM 2107 N N . GLN B 1 133 ? 0.209 -22.875 -6.375 1 47.12 133 GLN B N 1
ATOM 2108 C CA . GLN B 1 133 ? -0.616 -23.859 -5.695 1 47.12 133 GLN B CA 1
ATOM 2109 C C . GLN B 1 133 ? -1.783 -24.297 -6.578 1 47.12 133 GLN B C 1
ATOM 2111 O O . GLN B 1 133 ? -2.834 -23.656 -6.59 1 47.12 133 GLN B O 1
ATOM 2116 N N . GLY B 1 134 ? -1.593 -24.469 -7.922 1 37.12 134 GLY B N 1
ATOM 2117 C CA . GLY B 1 134 ? -2.568 -25.297 -8.609 1 37.12 134 GLY B CA 1
ATOM 2118 C C . GLY B 1 134 ? -3.217 -26.328 -7.699 1 37.12 134 GLY B C 1
ATOM 2119 O O . GLY B 1 134 ? -2.535 -26.984 -6.906 1 37.12 134 GLY B O 1
ATOM 2120 N N . PHE B 1 135 ? -4.5 -25.984 -7.297 1 30.14 135 PHE B N 1
ATOM 2121 C CA . PHE B 1 135 ? -5.215 -27.172 -6.805 1 30.14 135 PHE B CA 1
ATOM 2122 C C . PHE B 1 135 ? -5.062 -28.328 -7.773 1 30.14 135 PHE B C 1
ATOM 2124 O O . PHE B 1 135 ? -4.898 -28.125 -8.977 1 30.14 135 PHE B O 1
#

Nearest PDB structures (foldseek):
  6h2d-assembly1_P  TM=2.363E-01  e=7.341E+00  Aeromonas hydrophila subsp. hydrophila AL09-71

pLDDT: mean 76.94, std 22.21, range [29.61, 98.94]

InterPro domains:
  IPR009739 Lysozyme inhibitor LprI-like, N-terminal [PF07007] (44-124)

Solvent-accessible surface area (backbone atoms only — not comparable to full-atom values): 14284 Å² total; per-residue (Å²): 134,84,80,77,78,77,76,77,76,76,78,76,68,77,78,70,77,69,73,71,71,79,53,65,68,52,45,56,48,50,38,51,51,39,29,67,76,36,64,86,41,72,62,41,44,21,58,37,19,42,59,42,21,54,53,27,45,53,48,28,52,52,52,46,50,54,40,40,54,54,27,55,75,75,34,59,67,56,25,49,42,52,50,54,16,49,55,22,36,51,48,15,50,51,42,46,21,51,47,37,16,72,44,68,34,67,43,29,58,26,41,39,49,21,52,53,32,44,52,48,33,54,53,48,48,51,52,49,53,27,61,65,58,65,127,133,81,78,77,77,78,76,77,78,78,79,79,70,76,78,70,76,69,72,71,72,79,51,65,67,52,44,55,47,49,38,50,52,40,30,66,76,36,63,86,43,72,65,40,45,21,58,37,19,43,59,42,23,53,52,27,46,52,49,27,52,52,50,45,49,54,41,41,54,54,28,52,74,75,33,59,69,56,24,50,42,50,50,52,16,51,55,21,37,52,49,16,52,51,42,47,22,50,47,36,15,72,46,68,33,68,43,29,58,25,40,41,49,21,54,54,30,44,52,47,33,53,54,48,47,51,52,49,5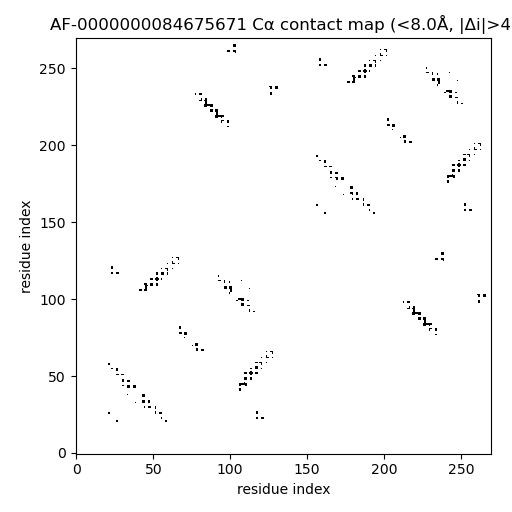3,26,61,65,58,63,127

Radius of gyration: 25.9 Å; Cα contacts (8 Å, |Δi|>4): 265; chains: 2; bounding box: 81×108×62 Å

Organism: Aquipseudomonas alcaligenes (strain ATCC 14909 / DSM 50342 / CCUG 1425 / JCM 20561 / NBRC 14159 / NCIMB 9945 / NCTC 10367 / 1577) (NCBI:txid1215092)

Foldseek 3Di:
DPPPPPPPPPPPPPPPPPPPLPPLVVLVVQLVVQCVVVVDDLVSSLVSLQVSLVVLQVLLVVLLVLLLVVCVVPPPVVSVVSVVVVVVLVVVQQVVLVVCCVPVHPSSVRNSSSVSSSVSSVVSVVSVVVVVPPD/DPPPPPPPPPPPPPPPPPPPLPPLVVLVVQLVVQCVVVVDDLVSSLVSLQVSLVVLQVLLVVLLVLLLVVCVVVPPVVSVVSVVVVVVLVVVQQVVLVVCCVPVHVSSVRNSSSVSSSVSSVVSVVSVVVVVPPD

Sequence (270 aa):
MLRLHALSIGFLLPFALQAAAVDLNDISTRYEDCIRTNPQKLSAAAVCAEGASESAKKEMNRVYQRLYLKLQQTSQEDAQQLENAQKAWLIYRNEHCDMLGKYDGSPMYTICPMKLNIDRVAELQLLLDSGDQGFMLRLHALSIGFLLPFALQAAAVDLNDISTRYEDCIRTNPQKLSAAAVCAEGASESAKKEMNRVYQRLYLKLQQTSQEDAQQLENAQKAWLIYRNEHCDMLGKYDGSPMYTICPMKLNIDRVAELQLLLDSGDQGF

Secondary structure (DSSP, 8-state):
-----------------------HHHHHHHHHHHHHHS-S-HHHHHHHHHHHHHHHHHHHHHHHHHHHHHHHHH-HHHHHHHHHHHHHHHHHHHHHHHHHHHHH-TTHHHHHHHHHHHHHHHHHHHHHHHTT---/-----------------------HHHHHHHHHHHHHHS-S-HHHHHHHHHHHHHHHHHHHHHHHHHHHHHHHHH-HHHHHHHHHHHHHHHHHHHHHHHHHHHHH-TTHHHHHHHHHHHHHHHHHHHHHHHTT---